Protein 7JMA (pdb70)

Solvent-accessible surface area: 9820 Å² total; per-residue (Å²): 66,63,12,97,3,49,2,0,71,157,66,13,23,66,36,71,61,147,56,92,10,92,47,0,28,62,66,0,49,67,27,50,94,92,95,122,25,63,32,0,0,0,46,14,97,15,6,0,2,8,13,81,34,0,6,37,0,0,116,78,0,45,88,56,22,103,115,20,98,8,24,2,37,6,14,0,0,36,0,32,73,72,0,70,48,0,36,147,17,33,6,64,15,0,23,0,42,0,5,0,36,42,38,105,24,0,61,73,0,4,33,76,0,53,26,152,146,114,69,41,124,29,118,96,0,1,69,22,0,11,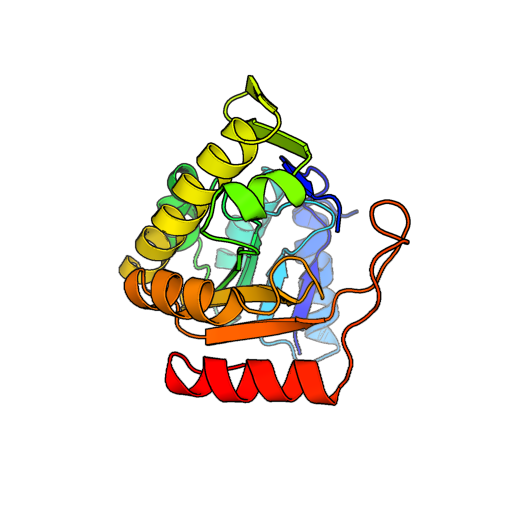155,3,0,10,30,0,0,68,60,0,31,127,82,60,9,83,0,75,0,37,0,29,0,0,16,69,22,0,25,157,10,1,27,65,0,0,145,36,0,104,159,68,33,6,55,33,0,30,1,58,48,6,145,46,73,68,85,22,58,144,68,80,61,13,88,95,82,48,25,68,55,15,37,88,108,0,86,92,33,2,78,14,115,140

InterPro domains:
  IPR006638 Elp3/MiaA/NifB-like, radical SAM core domain [SM00729] (28-249)
  IPR007197 Radical SAM [PF04055] (33-212)
  IPR007197 Radical SAM [PS51918] (24-264)
  IPR007197 Radical SAM [SFLDS00029] (7-279)
  IPR013785 Aldolase-type TIM barrel [G3DSA:3.20.20.70] (19-280)
  IPR058240 Radical SAM superfamily [SSF102114] (24-254)

Sequence (214 aa):
GRVHVPIAPRCNIHCKFLMTADDAIKHVEKVKEEMPISVIGVAGPGDALANEETFEFFKKASKKFPDLLKCMSTNGLLLPDRADELAELGINTVTVTVNAVDPEIGEKIYSFVVYKDKVYHGREAFEVLSRNQLEGIEKLAERGIIVKVNSVLIPGLNDEHIVDIAREVKKRGASLMNIIPLIPMGEMKDYPRPTCEQIERVRNEVEKIIPVFR

Radius of gyration: 17.22 Å; Cα contacts (8 Å, |Δi|>4): 453; chains: 1; bounding box: 34×50×40 Å

B-factor: mean 46.71, std 17.43, range [21.58, 111.57]

Structure (mmCIF, N/CA/C/O backbone):
data_7JMA
#
_entry.id   7JMA
#
_cell.length_a   57.890
_cell.length_b   57.890
_cell.length_c   143.519
_cell.angle_alpha   90.000
_cell.angle_beta   90.000
_cell.angle_gamma   90.000
#
_symmetry.space_group_name_H-M   'P 41 21 2'
#
loop_
_entity.id
_entity.type
_entity.pdbx_description
1 polymer 'Nitrogenase iron-molybdenum cofactor biosynthesis protein NifB'
2 water water
#
loop_
_atom_site.group_PDB
_atom_site.id
_atom_site.type_symbol
_atom_site.label_atom_id
_atom_site.label_alt_id
_atom_site.label_comp_id
_atom_site.label_asym_id
_atom_site.label_entity_id
_atom_site.label_seq_id
_atom_site.pdbx_PDB_ins_code
_atom_site.Cartn_x
_atom_site.Cartn_y
_atom_site.Cartn_z
_atom_site.occupancy
_atom_site.B_iso_or_equiv
_atom_site.auth_seq_id
_atom_site.auth_comp_id
_atom_site.auth_asym_id
_atom_site.auth_atom_id
_atom_site.pdbx_PDB_model_num
ATOM 1 N N . GLY A 1 28 ? 19.51503 27.63542 69.59018 1.000 59.56965 28 GLY A N 1
ATOM 2 C CA . GLY A 1 28 ? 18.98231 26.96964 68.41345 1.000 57.66188 28 GLY A CA 1
ATOM 3 C C . GLY A 1 28 ? 19.27164 27.67198 67.09318 1.000 56.83196 28 GLY A C 1
ATOM 4 O O . GLY A 1 28 ? 18.60061 27.43174 66.08287 1.000 50.77896 28 GLY A O 1
ATOM 5 N N . ARG A 1 29 ? 20.27913 28.54022 67.09707 1.000 54.91125 29 ARG A N 1
ATOM 6 C CA . ARG A 1 29 ? 20.66538 29.31782 65.92628 1.000 51.71378 29 ARG A CA 1
ATOM 7 C C . ARG A 1 29 ? 22.10943 29.00213 65.56494 1.000 53.74895 29 ARG A C 1
ATOM 8 O O . ARG A 1 29 ? 22.99794 29.09687 66.41703 1.000 67.57226 29 ARG A O 1
ATOM 10 N N . VAL A 1 30 ? 22.34164 28.62757 64.30717 1.000 42.32946 30 VAL A N 1
ATOM 11 C CA . VAL A 1 30 ? 23.67872 28.36027 63.78515 1.000 42.27272 30 VAL A CA 1
ATOM 12 C C . VAL A 1 30 ? 24.06497 29.47283 62.82352 1.000 39.23207 30 VAL A C 1
ATOM 13 O O . VAL A 1 30 ? 23.35437 29.72522 61.84315 1.000 38.18902 30 VAL A O 1
ATOM 17 N N . HIS A 1 31 ? 25.20568 30.10785 63.07355 1.000 54.45888 31 HIS A N 1
ATOM 18 C CA . HIS A 1 31 ? 25.78980 31.05470 62.13488 1.000 51.55967 31 HIS A CA 1
ATOM 19 C C . HIS A 1 31 ? 27.05158 30.44231 61.54735 1.000 54.47016 31 HIS A C 1
ATOM 20 O O . HIS A 1 31 ? 27.87957 29.90257 62.28515 1.000 55.30665 31 HIS A O 1
ATOM 27 N N . VAL A 1 32 ? 27.18635 30.49720 60.23157 1.000 38.04843 32 VAL A N 1
ATOM 28 C CA . VAL A 1 32 ? 28.33153 29.91340 59.53238 1.000 39.68938 32 VAL A CA 1
ATOM 29 C C . VAL A 1 32 ? 29.24411 31.03803 59.06152 1.000 41.10825 32 VAL A C 1
ATOM 30 O O . VAL A 1 32 ? 28.75293 32.01589 58.48772 1.000 40.17328 32 VAL A O 1
ATOM 34 N N . PRO A 1 33 ? 30.58746 30.92901 59.27225 1.000 39.55569 33 PRO A N 1
ATOM 35 C CA . PRO A 1 33 ? 31.50980 31.99871 58.85789 1.000 40.77514 33 PRO A CA 1
ATOM 36 C C . PRO A 1 33 ? 32.00138 31.82863 57.42998 1.000 39.92032 33 PRO A C 1
ATOM 37 O O . PRO A 1 33 ? 33.07650 31.26820 57.19459 1.000 43.16338 33 PRO A O 1
ATOM 41 N N . ILE A 1 34 ? 31.23364 32.32105 56.46375 1.000 34.39822 34 ILE A N 1
ATOM 42 C CA . ILE A 1 34 ? 31.52573 32.09742 55.05600 1.000 35.87646 34 ILE A CA 1
ATOM 43 C C . ILE A 1 34 ? 31.68115 33.39993 54.28789 1.000 35.09497 34 ILE A C 1
ATOM 44 O O . ILE A 1 34 ? 31.77769 33.37747 53.05801 1.000 34.80881 34 ILE A O 1
ATOM 49 N N . ALA A 1 35 ? 31.68065 34.54448 54.97611 1.000 27.51068 35 ALA A N 1
ATOM 50 C CA . ALA A 1 35 ? 31.60695 35.84736 54.30498 1.000 27.57326 35 ALA A CA 1
ATOM 51 C C . ALA A 1 35 ? 32.76901 36.71467 54.77436 1.000 26.39464 35 ALA A C 1
ATOM 52 O O . ALA A 1 35 ? 32.59164 37.63595 55.57773 1.000 30.17004 35 ALA A O 1
ATOM 54 N N . PRO A 1 36 ? 33.98484 36.44490 54.28898 1.000 28.32030 36 PRO A N 1
ATOM 55 C CA . PRO A 1 36 ? 35.14891 37.15880 54.84025 1.000 30.50460 36 PRO A CA 1
ATOM 56 C C . PRO A 1 36 ? 35.22276 38.61992 54.44053 1.000 28.50247 36 PRO A C 1
ATOM 57 O O . PRO A 1 36 ? 35.68316 39.45483 55.22991 1.000 32.40564 36 PRO A O 1
ATOM 61 N N . ARG A 1 37 ? 34.83023 38.94252 53.22227 1.000 25.57042 37 ARG A N 1
ATOM 62 C CA . ARG A 1 37 ? 35.05932 40.28008 52.69740 1.000 26.70691 37 ARG A CA 1
ATOM 63 C C . ARG A 1 37 ? 34.06446 41.26318 53.27256 1.000 22.75773 37 ARG A C 1
ATOM 64 O O . ARG A 1 37 ? 32.85347 40.99637 53.29530 1.000 25.02056 37 ARG A O 1
ATOM 72 N N . CYS A 1 38 ? 34.55764 42.42117 53.69200 1.000 24.23348 38 CYS A N 1
ATOM 73 C CA . CYS A 1 38 ? 33.64959 43.50515 54.03039 1.000 22.38651 38 CYS A CA 1
ATOM 74 C C . CYS A 1 38 ? 33.87248 44.61987 53.01318 1.000 28.30392 38 CYS A C 1
ATOM 75 O O . CYS A 1 38 ? 34.95425 44.72790 52.42022 1.000 28.94677 38 CYS A O 1
ATOM 78 N N . ASN A 1 39 ? 32.83246 45.42099 52.77690 1.000 22.83633 39 ASN A N 1
ATOM 79 C CA . ASN A 1 39 ? 32.89050 46.46455 51.75770 1.000 22.96286 39 ASN A CA 1
ATOM 80 C C . ASN A 1 39 ? 32.88686 47.87649 52.33901 1.000 25.27198 39 ASN A C 1
ATOM 81 O O . ASN A 1 39 ? 32.80992 48.85127 51.58336 1.000 28.68457 39 ASN A O 1
ATOM 86 N N . ILE A 1 40 ? 32.95451 48.02102 53.65343 1.000 23.39348 40 ILE A N 1
ATOM 87 C CA . ILE A 1 40 ? 33.03101 49.33885 54.27462 1.000 23.62962 40 ILE A CA 1
ATOM 88 C C . ILE A 1 40 ? 34.06259 49.25012 55.38467 1.000 28.10529 40 ILE A C 1
ATOM 89 O O . ILE A 1 40 ? 34.38878 48.16774 55.87148 1.000 26.51277 40 ILE A O 1
ATOM 94 N N . HIS A 1 41 ? 34.57863 50.40122 55.79350 1.000 24.24238 41 HIS A N 1
ATOM 95 C CA . HIS A 1 41 ? 35.34600 50.44849 57.02666 1.000 26.68232 41 HIS A CA 1
ATOM 96 C C . HIS A 1 41 ? 34.63663 51.36655 58.00365 1.000 28.26638 41 HIS A C 1
ATOM 97 O O . HIS A 1 41 ? 34.62708 52.59326 57.82660 1.000 29.07618 41 HIS A O 1
ATOM 104 N N . CYS A 1 42 ? 34.00460 50.75473 59.00172 1.000 30.09552 42 CYS A N 1
ATOM 105 C CA . CYS A 1 42 ? 33.43697 51.44872 60.14094 1.000 34.08156 42 CYS A CA 1
ATOM 106 C C . CYS A 1 42 ? 34.49226 51.57096 61.23347 1.000 36.32436 42 CYS A C 1
ATOM 107 O O . CYS A 1 42 ? 35.23485 50.62425 61.50770 1.000 40.03360 42 CYS A O 1
ATOM 110 N N . LYS A 1 43 ? 34.57738 52.75756 61.83124 1.000 36.03191 43 LYS A N 1
ATOM 111 C CA . LYS A 1 43 ? 35.55721 52.98594 62.89096 1.000 42.91353 43 LYS A CA 1
ATOM 112 C C . LYS A 1 43 ? 35.19736 52.30048 64.20450 1.000 50.96692 43 LYS A C 1
ATOM 113 O O . LYS A 1 43 ? 36.05571 52.21698 65.08744 1.000 54.06789 43 LYS A O 1
ATOM 119 N N . PHE A 1 44 ? 33.96988 51.80833 64.35271 1.000 56.17244 44 PHE A N 1
ATOM 120 C CA . PHE A 1 44 ? 33.46668 51.33817 65.64475 1.000 58.51854 44 PHE A CA 1
ATOM 121 C C . PHE A 1 44 ? 33.15833 49.84335 65.63901 1.000 65.61335 44 PHE A C 1
ATOM 122 O O . PHE A 1 44 ? 32.96853 49.24340 64.57839 1.000 67.80085 44 PHE A O 1
ATOM 130 N N . LEU A 1 62 ? 37.30804 29.84919 58.67466 1.000 50.91703 62 LEU A N 1
ATOM 131 C CA . LEU A 1 62 ? 36.42079 30.10280 57.54031 1.000 55.51333 62 LEU A CA 1
ATOM 132 C C . LEU A 1 62 ? 35.94681 28.78882 56.93029 1.000 58.49153 62 LEU A C 1
ATOM 133 O O . LEU A 1 62 ? 36.66823 27.79726 56.95074 1.000 56.91649 62 LEU A O 1
ATOM 138 N N . MET A 1 63 ? 34.73821 28.78458 56.37469 1.000 50.37672 63 MET A N 1
ATOM 139 C CA . MET A 1 63 ? 34.19157 27.60943 55.71470 1.000 54.08426 63 MET A CA 1
ATOM 140 C C . MET A 1 63 ? 33.85973 27.92828 54.26551 1.000 55.68364 63 MET A C 1
ATOM 141 O O . MET A 1 63 ? 33.54690 29.07168 53.91524 1.000 55.81371 63 MET A O 1
ATOM 146 N N . THR A 1 64 ? 33.93233 26.90310 53.42656 1.000 53.36830 64 THR A N 1
ATOM 147 C CA . THR A 1 64 ? 33.27068 26.96287 52.13930 1.000 49.44528 64 THR A CA 1
ATOM 148 C C . THR A 1 64 ? 31.76549 26.79021 52.33889 1.000 47.90271 64 THR A C 1
ATOM 149 O O . THR A 1 64 ? 31.30069 26.34619 53.39338 1.000 52.31158 64 THR A O 1
ATOM 153 N N . ALA A 1 65 ? 30.99698 27.15280 51.31180 1.000 43.31651 65 ALA A N 1
ATOM 154 C CA . ALA A 1 65 ? 29.54792 26.98575 51.39975 1.000 48.65854 65 ALA A CA 1
ATOM 155 C C . ALA A 1 65 ? 29.17563 25.52508 51.63295 1.000 55.38408 65 ALA A C 1
ATOM 156 O O . ALA A 1 65 ? 28.26862 25.22234 52.42099 1.000 51.53808 65 ALA A O 1
ATOM 158 N N . ASP A 1 66 ? 29.88139 24.60088 50.97710 1.000 61.01213 66 ASP A N 1
ATOM 159 C CA . ASP A 1 66 ? 29.55622 23.18947 51.14609 1.000 68.69022 66 ASP A CA 1
ATOM 160 C C . ASP A 1 66 ? 29.99811 22.67472 52.51148 1.000 60.99372 66 ASP A C 1
ATOM 161 O O . ASP A 1 66 ? 29.32824 21.82242 53.10381 1.000 64.78218 66 ASP A O 1
ATOM 166 N N . ASP A 1 67 ? 31.12064 23.17522 53.03017 1.000 59.67127 67 ASP A N 1
ATOM 167 C CA . ASP A 1 67 ? 31.51395 22.81635 54.38946 1.000 56.73890 67 ASP A CA 1
ATOM 168 C C . ASP A 1 67 ? 30.52655 23.35928 55.41717 1.000 52.67670 67 ASP A C 1
ATOM 169 O O . ASP A 1 67 ? 30.29067 22.71846 56.45012 1.000 52.53560 67 ASP A O 1
ATOM 171 N N . ALA A 1 68 ? 29.93798 24.52779 55.14841 1.000 44.83019 68 ALA A N 1
ATOM 172 C CA . ALA A 1 68 ? 28.95169 25.09543 56.06202 1.000 39.11775 68 ALA A CA 1
ATOM 173 C C . ALA A 1 68 ? 27.66672 24.27236 56.06554 1.000 42.54090 68 ALA A C 1
ATOM 174 O O . ALA A 1 68 ? 27.04367 24.09212 57.11662 1.000 44.69591 68 ALA A O 1
ATOM 176 N N . ILE A 1 69 ? 27.25586 23.77473 54.89884 1.000 42.83764 69 ILE A N 1
ATOM 177 C CA . ILE A 1 69 ? 26.10806 22.86478 54.83124 1.000 43.10001 69 ILE A CA 1
ATOM 178 C C . ILE A 1 69 ? 26.35578 21.62660 55.68885 1.000 51.65905 69 ILE A C 1
ATOM 179 O O . ILE A 1 69 ? 25.49871 21.21317 56.48231 1.000 51.95527 69 ILE A O 1
ATOM 184 N N . LYS A 1 70 ? 27.52836 21.00492 55.52894 1.000 52.88466 70 LYS A N 1
ATOM 185 C CA . LYS A 1 70 ? 27.83944 19.80499 56.30056 1.000 55.80907 70 LYS A CA 1
ATOM 186 C C . LYS A 1 70 ? 27.87613 20.10960 57.79056 1.000 57.56853 70 LYS A C 1
ATOM 187 O O . LYS A 1 70 ? 27.43774 19.29579 58.61176 1.000 57.75544 70 LYS A O 1
ATOM 189 N N . HIS A 1 71 ? 28.39734 21.28266 58.15448 1.000 55.01188 71 HIS A N 1
ATOM 190 C CA . HIS A 1 71 ? 28.38575 21.71064 59.54851 1.000 55.45907 71 HIS A CA 1
ATOM 191 C C . HIS A 1 71 ? 26.95936 21.79804 60.08823 1.000 48.03664 71 HIS A C 1
ATOM 192 O O . HIS A 1 71 ? 26.66704 21.28816 61.17613 1.000 56.08632 71 HIS A O 1
ATOM 199 N N . VAL A 1 72 ? 26.05305 22.44124 59.33986 1.000 48.83945 72 VAL A N 1
ATOM 200 C CA . VAL A 1 72 ? 24.67683 22.57626 59.81583 1.000 50.19608 72 VAL A CA 1
ATOM 201 C C . VAL A 1 72 ? 24.03476 21.20417 60.00144 1.000 51.63126 72 VAL A C 1
ATOM 202 O O . VAL A 1 72 ? 23.35543 20.95019 61.00378 1.000 56.09215 72 VAL A O 1
ATOM 206 N N . GLU A 1 73 ? 24.23983 20.29670 59.04276 1.000 54.65888 73 GLU A N 1
ATOM 207 C CA . GLU A 1 73 ? 23.62543 18.97345 59.13367 1.000 58.52703 73 GLU A CA 1
ATOM 208 C C . GLU A 1 73 ? 24.18578 18.18236 60.30742 1.000 60.10683 73 GLU A C 1
ATOM 209 O O . GLU A 1 73 ? 23.45506 17.43029 60.96160 1.000 65.63870 73 GLU A O 1
ATOM 211 N N . LYS A 1 74 ? 25.48149 18.32785 60.58920 1.000 62.99649 74 LYS A N 1
ATOM 212 C CA . LYS A 1 74 ? 26.03233 17.65250 61.75763 1.000 65.05864 74 LYS A CA 1
ATOM 213 C C . LYS A 1 74 ? 25.49288 18.27204 63.04142 1.000 62.76321 74 LYS A C 1
ATOM 214 O O . LYS A 1 74 ? 25.13489 17.54971 63.98007 1.000 64.37990 74 LYS A O 1
ATOM 216 N N . VAL A 1 75 ? 25.38789 19.60597 63.08519 1.000 60.26803 75 VAL A N 1
ATOM 217 C CA . VAL A 1 75 ? 24.85068 20.26753 64.27151 1.000 55.54585 75 VAL A CA 1
ATOM 218 C C . VAL A 1 75 ? 23.38232 19.90610 64.46846 1.000 59.89474 75 VAL A C 1
ATOM 219 O O . VAL A 1 75 ? 22.93208 19.67777 65.59852 1.000 63.00228 75 VAL A O 1
ATOM 223 N N . LYS A 1 76 ? 22.61556 19.83768 63.37441 1.000 58.18308 76 LYS A N 1
ATOM 224 C CA . LYS A 1 76 ? 21.20497 19.47021 63.47227 1.000 64.09569 76 LYS A CA 1
ATOM 225 C C . LYS A 1 76 ? 21.02275 18.06899 64.04056 1.000 71.65175 76 LYS A C 1
ATOM 226 O O . LYS A 1 76 ? 20.01137 17.79333 64.69540 1.000 77.71283 76 LYS A O 1
ATOM 228 N N . GLU A 1 77 ? 21.98305 17.17352 63.80612 1.000 69.72094 77 GLU A N 1
ATOM 229 C CA . GLU 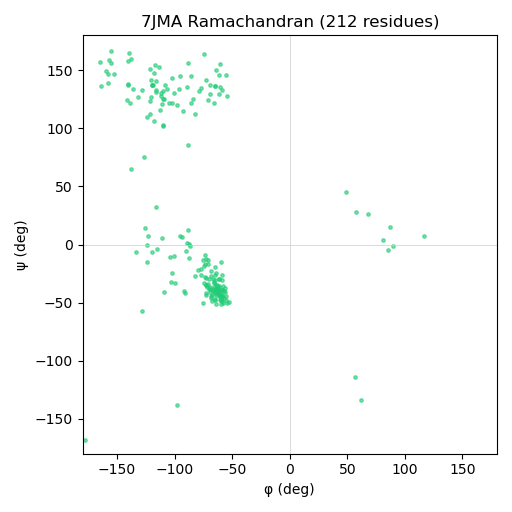A 1 77 ? 21.87915 15.80089 64.29243 1.000 65.79828 77 GLU A CA 1
ATOM 230 C C . GLU A 1 77 ? 22.14429 15.67915 65.78724 1.000 71.90925 77 GLU A C 1
ATOM 231 O O . GLU A 1 77 ? 21.85034 14.62972 66.37057 1.000 74.18999 77 GLU A O 1
ATOM 233 N N . GLU A 1 78 ? 22.69545 16.71438 66.41776 1.000 75.00243 78 GLU A N 1
ATOM 234 C CA . GLU A 1 78 ? 23.03447 16.67204 67.82970 1.000 81.27989 78 GLU A CA 1
ATOM 235 C C . GLU A 1 78 ? 22.31820 17.72227 68.66395 1.000 81.27449 78 GLU A C 1
ATOM 236 O O . GLU A 1 78 ? 22.43214 17.68903 69.89429 1.000 85.70242 78 GLU A O 1
ATOM 238 N N . MET A 1 79 ? 21.57607 18.64067 68.04191 1.000 72.42411 79 MET A N 1
ATOM 239 C CA . MET A 1 79 ? 21.00634 19.76627 68.76314 1.000 72.94808 79 MET A CA 1
ATOM 240 C C . MET A 1 79 ? 19.82165 20.29905 67.97666 1.000 74.71610 79 MET A C 1
ATOM 241 O O . MET A 1 79 ? 19.90358 20.36752 66.74345 1.000 71.32370 79 MET A O 1
ATOM 246 N N . PRO A 1 80 ? 18.71976 20.66740 68.63171 1.000 76.29498 80 PRO A N 1
ATOM 247 C CA . PRO A 1 80 ? 17.59259 21.27741 67.90626 1.000 74.08230 80 PRO A CA 1
ATOM 248 C C . PRO A 1 80 ? 17.98591 22.63433 67.34149 1.000 74.36006 80 PRO A C 1
ATOM 249 O O . PRO A 1 80 ? 18.39270 23.53581 68.07841 1.000 83.53756 80 PRO A O 1
ATOM 253 N N . ILE A 1 81 ? 17.87521 22.76786 66.02237 1.000 59.46834 81 ILE A N 1
ATOM 254 C CA . ILE A 1 81 ? 18.18304 24.00256 65.31139 1.000 51.89478 81 ILE A CA 1
ATOM 255 C C . ILE A 1 81 ? 16.91422 24.46442 64.60944 1.000 49.41148 81 ILE A C 1
ATOM 256 O O . ILE A 1 81 ? 16.16977 23.65123 64.04972 1.000 56.94429 81 ILE A O 1
ATOM 261 N N . SER A 1 82 ? 16.64548 25.76387 64.67288 1.000 51.99874 82 SER A N 1
ATOM 262 C CA . SER A 1 82 ? 15.53086 26.33228 63.93514 1.000 56.03359 82 SER A CA 1
ATOM 263 C C . SER A 1 82 ? 15.93334 27.45618 62.99751 1.000 51.91299 82 SER A C 1
ATOM 264 O O . SER A 1 82 ? 15.14606 27.79466 62.11032 1.000 54.65793 82 SER A O 1
ATOM 267 N N . VAL A 1 83 ? 17.13520 28.02016 63.14430 1.000 45.70442 83 VAL A N 1
ATOM 268 C CA . VAL A 1 83 ? 17.56331 29.18710 62.38066 1.000 43.92371 83 VAL A CA 1
ATOM 269 C C . VAL A 1 83 ? 18.99624 28.96195 61.91333 1.000 44.17508 83 VAL A C 1
ATOM 270 O O . VAL A 1 83 ? 19.83911 28.50148 62.69225 1.000 43.71579 83 VAL A O 1
ATOM 274 N N . ILE A 1 84 ? 19.26244 29.25402 60.64101 1.000 36.71072 84 ILE A N 1
ATOM 275 C CA . ILE A 1 84 ? 20.62557 29.32613 60.11229 1.000 37.23618 84 ILE A CA 1
ATOM 276 C C . ILE A 1 84 ? 20.87726 30.73153 59.59037 1.000 38.52333 84 ILE A C 1
ATOM 277 O O . ILE A 1 84 ? 20.02228 31.32793 58.92748 1.000 37.84972 84 ILE A O 1
ATOM 282 N N . GLY A 1 85 ? 22.05772 31.26631 59.88272 1.000 36.66130 85 GLY A N 1
ATOM 283 C CA . GLY A 1 85 ? 22.34659 32.63445 59.51958 1.000 33.57836 85 GLY A CA 1
ATOM 284 C C . GLY A 1 85 ? 23.76900 32.79012 59.02789 1.000 29.20009 85 GLY A C 1
ATOM 285 O O . GLY A 1 85 ? 24.64899 31.97623 59.31577 1.000 33.44026 85 GLY A O 1
ATOM 286 N N . VAL A 1 86 ? 23.97083 33.85337 58.26552 1.000 27.91068 86 VAL A N 1
ATOM 287 C CA . VAL A 1 86 ? 25.30039 34.29442 57.84944 1.000 29.00534 86 VAL A CA 1
ATOM 288 C C . VAL A 1 86 ? 25.45794 35.71327 58.35531 1.000 32.38837 86 VAL A C 1
ATOM 289 O O . VAL A 1 86 ? 24.64499 36.58278 58.02303 1.000 29.06767 86 VAL A O 1
ATOM 293 N N . ALA A 1 87 ? 26.50510 35.96185 59.14121 1.000 32.60070 87 ALA A N 1
ATOM 294 C CA . ALA A 1 87 ? 26.68586 37.28950 59.70261 1.000 26.88074 87 ALA A CA 1
ATOM 295 C C . ALA A 1 87 ? 28.09667 37.82244 59.56896 1.000 35.56241 87 ALA A C 1
ATOM 296 O O . ALA A 1 87 ? 28.32727 38.99565 59.87977 1.000 37.76357 87 ALA A O 1
ATOM 298 N N . GLY A 1 88 ? 29.03454 37.03023 59.10760 1.000 32.88932 88 GLY A N 1
ATOM 299 C CA . GLY A 1 88 ? 30.40212 37.48184 59.14265 1.000 28.84512 88 GLY A CA 1
ATOM 300 C C . GLY A 1 88 ? 31.32852 36.47605 58.52512 1.000 30.55957 88 GLY A C 1
ATOM 301 O O . GLY A 1 88 ? 30.90813 35.50435 57.89455 1.000 28.47808 88 GLY A O 1
ATOM 302 N N . PRO A 1 89 ? 32.62726 36.68077 58.71812 1.000 29.96946 89 PRO A N 1
ATOM 303 C CA . PRO A 1 89 ? 33.24991 37.73207 59.52997 1.000 28.25328 89 PRO A CA 1
ATOM 304 C C . PRO A 1 89 ? 33.22085 39.13646 58.92887 1.000 27.59465 89 PRO A C 1
ATOM 305 O O . PRO A 1 89 ? 33.40675 40.11126 59.66356 1.000 31.57440 89 PRO A O 1
ATOM 309 N N . GLY A 1 90 ? 33.00077 39.22415 57.62456 1.000 27.56574 90 GLY A N 1
ATOM 310 C CA . GLY A 1 90 ? 32.85761 40.48220 56.90958 1.000 25.29200 90 GLY A CA 1
ATOM 311 C C . GLY A 1 90 ? 31.38953 40.81257 56.72656 1.000 28.48859 90 GLY A C 1
ATOM 312 O O . GLY A 1 90 ? 30.58340 40.65043 57.64631 1.000 34.72185 90 GLY A O 1
ATOM 313 N N . ASP A 1 91 ? 31.03511 41.28717 55.53713 1.000 24.49188 91 ASP A N 1
ATOM 314 C CA . ASP A 1 91 ? 29.62797 41.53703 55.22536 1.000 23.13421 91 ASP A CA 1
ATOM 315 C C . ASP A 1 91 ? 29.06681 40.40082 54.38976 1.000 21.71529 91 ASP A C 1
ATOM 316 O O . ASP A 1 91 ? 29.58489 40.10533 53.31640 1.000 23.25292 91 ASP A O 1
ATOM 321 N N . ALA A 1 92 ? 27.91768 39.87366 54.81097 1.000 24.90453 92 ALA A N 1
ATOM 322 C CA . ALA A 1 92 ? 27.34606 38.73275 54.10296 1.000 25.11628 92 ALA A CA 1
ATOM 323 C C . ALA A 1 92 ? 27.13197 39.02136 52.61769 1.000 25.56542 92 ALA A C 1
ATOM 324 O O . ALA A 1 92 ? 27.36726 38.14704 51.77620 1.000 27.93697 92 ALA A O 1
ATOM 326 N N . LEU A 1 93 ? 26.66541 40.23432 52.26790 1.000 23.74455 93 LEU A N 1
ATOM 327 C CA . LEU A 1 93 ? 26.31130 40.49669 50.86883 1.000 26.00005 93 LEU A CA 1
ATOM 328 C C . LEU A 1 93 ? 27.51633 40.64903 49.95209 1.000 28.01115 93 LEU A C 1
ATOM 329 O O . LEU A 1 93 ? 27.36875 40.57849 48.72353 1.000 29.29925 93 LEU A O 1
ATOM 334 N N . ALA A 1 94 ? 28.69577 40.86454 50.50832 1.000 24.61670 94 ALA A N 1
ATOM 335 C CA . ALA A 1 94 ? 29.89925 41.12909 49.72893 1.000 25.68761 94 ALA A CA 1
ATOM 336 C C . ALA A 1 94 ? 30.63592 39.85897 49.32815 1.000 26.97855 94 ALA A C 1
ATOM 337 O O . ALA A 1 94 ? 31.79274 39.93198 48.87596 1.000 30.33695 94 ALA A O 1
ATOM 339 N N . ASN A 1 95 ? 30.00474 38.69490 49.48085 1.000 27.16175 95 ASN A N 1
ATOM 340 C CA . ASN A 1 95 ? 30.67421 37.41835 49.28312 1.000 29.37974 95 ASN A CA 1
ATOM 341 C C . ASN A 1 95 ? 29.74810 36.47843 48.53565 1.000 29.45385 95 ASN A C 1
ATOM 342 O O . ASN A 1 95 ? 28.63363 36.20956 48.99728 1.000 29.91928 95 ASN A O 1
ATOM 347 N N . GLU A 1 96 ? 30.20518 35.99063 47.38149 1.000 32.18783 96 GLU A N 1
ATOM 348 C CA . GLU A 1 96 ? 29.40987 35.04134 46.61036 1.000 36.73387 96 GLU A CA 1
ATOM 349 C C . GLU A 1 96 ? 29.09407 33.77545 47.40254 1.000 34.15633 96 GLU A C 1
ATOM 350 O O . GLU A 1 96 ? 28.04850 33.15612 47.17262 1.000 39.24688 96 GLU A O 1
ATOM 352 N N . GLU A 1 97 ? 29.97603 33.36849 48.32982 1.000 37.17132 97 GLU A N 1
ATOM 353 C CA . GLU A 1 97 ? 29.72174 32.14470 49.09729 1.000 35.37216 97 GLU A CA 1
ATOM 354 C C . GLU A 1 97 ? 28.39659 32.21652 49.84887 1.000 33.08689 97 GLU A C 1
ATOM 355 O O . GLU A 1 97 ? 27.69772 31.20483 49.98912 1.000 38.31121 97 GLU A O 1
ATOM 357 N N . THR A 1 98 ? 28.03544 33.40552 50.34511 1.000 31.12788 98 THR A N 1
ATOM 358 C CA . THR A 1 98 ? 26.76095 33.57894 51.03954 1.000 29.18808 98 THR A CA 1
ATOM 359 C C . THR A 1 98 ? 25.59259 33.08167 50.20415 1.000 34.67159 98 THR A C 1
ATOM 360 O O . THR A 1 98 ? 24.72903 32.35091 50.69601 1.000 34.33045 98 THR A O 1
ATOM 364 N N . PHE A 1 99 ? 25.53532 33.49999 48.94023 1.000 32.35647 99 PHE A N 1
ATOM 365 C CA . PHE A 1 99 ? 24.41333 33.13304 48.09285 1.000 30.07490 99 PHE A CA 1
ATOM 366 C C . PHE A 1 99 ? 24.49723 31.67365 47.66296 1.000 36.29709 99 PHE A C 1
ATOM 367 O O . PHE A 1 99 ? 23.46034 31.01800 47.51941 1.000 44.95937 99 PHE A O 1
ATOM 375 N N . GLU A 1 100 ? 25.71090 31.14060 47.47129 1.000 37.21521 100 GLU A N 1
ATOM 376 C CA . GLU A 1 100 ? 25.83540 29.71156 47.18712 1.000 38.22176 100 GLU A CA 1
ATOM 377 C C . GLU A 1 100 ? 25.32225 28.88455 48.35879 1.000 47.41626 100 GLU A C 1
ATOM 378 O O . GLU A 1 100 ? 24.63061 27.87484 48.16590 1.000 50.23766 100 GLU A O 1
ATOM 380 N N . PHE A 1 101 ? 25.63244 29.31691 49.58377 1.000 39.79697 101 PHE A N 1
ATOM 381 C CA . PHE A 1 101 ? 25.18499 28.59879 50.77295 1.000 42.13235 101 PHE A CA 1
ATOM 382 C C . PHE A 1 101 ? 23.66805 28.62756 50.90025 1.000 38.68146 101 PHE A C 1
ATOM 383 O O . PHE A 1 101 ? 23.03794 27.59793 51.15788 1.000 37.71220 101 PHE A O 1
ATOM 391 N N . PHE A 1 102 ? 23.05401 29.80850 50.75533 1.000 34.10752 102 PHE A N 1
ATOM 392 C CA . PHE A 1 102 ? 21.60024 29.83809 50.90578 1.000 34.29612 102 PHE A CA 1
ATOM 393 C C . PHE A 1 102 ? 20.89546 29.11568 49.76288 1.000 42.66790 102 PHE A C 1
ATOM 394 O O . PHE A 1 102 ? 19.79067 28.59801 49.95527 1.000 45.45750 102 PHE A O 1
ATOM 402 N N . LYS A 1 103 ? 21.51343 29.05083 48.58090 1.000 44.33235 103 LYS A N 1
ATOM 403 C CA . LYS A 1 103 ? 20.94129 28.24024 47.50703 1.000 50.42032 103 LYS A CA 1
ATOM 404 C C . LYS A 1 103 ? 20.85089 26.77953 47.93171 1.000 49.65696 103 LYS A C 1
ATOM 405 O O . LYS A 1 103 ? 19.80556 26.13822 47.78208 1.000 50.41765 103 LYS A O 1
ATOM 411 N N . LYS A 1 104 ? 21.93869 26.24517 48.49338 1.000 44.75382 104 LYS A N 1
ATOM 412 C CA . LYS A 1 104 ? 21.95515 24.84620 48.91163 1.000 52.49266 104 LYS A CA 1
ATOM 413 C C . LYS A 1 104 ? 21.06371 24.61718 50.12650 1.000 53.17188 104 LYS A C 1
ATOM 414 O O . LYS A 1 104 ? 20.40778 23.57218 50.23586 1.000 54.84505 104 LYS A O 1
ATOM 420 N N . ALA A 1 105 ? 21.04710 25.57245 51.06275 1.000 48.21046 105 ALA A N 1
ATOM 421 C CA . ALA A 1 105 ? 20.22696 25.42278 52.26018 1.000 48.31611 105 ALA A CA 1
ATOM 422 C C . ALA A 1 105 ? 18.74662 25.40461 51.91564 1.000 51.92384 105 ALA A C 1
ATOM 423 O O . ALA A 1 105 ? 17.95148 24.76719 52.61813 1.000 56.62174 105 ALA A O 1
ATOM 425 N N . SER A 1 106 ? 18.36786 26.10099 50.84259 1.000 49.96569 106 SER A N 1
ATOM 426 C CA . SER A 1 106 ? 16.99391 26.07319 50.35049 1.000 50.15394 106 SER A CA 1
ATOM 427 C C . SER A 1 106 ? 16.53634 24.64924 50.07866 1.000 63.89949 106 SER A C 1
ATOM 428 O O . SER A 1 106 ? 15.41197 24.26229 50.42231 1.000 68.57564 106 SER A O 1
ATOM 431 N N . LYS A 1 107 ? 17.39681 23.85816 49.43955 1.000 65.80529 107 LYS A N 1
ATOM 432 C CA . LYS A 1 107 ? 17.04687 22.47677 49.14083 1.000 72.63346 107 LYS A CA 1
ATOM 433 C C . LYS A 1 107 ? 17.13028 21.61024 50.39152 1.000 72.03000 107 LYS A C 1
ATOM 434 O O . LYS A 1 107 ? 16.18610 20.88237 50.72066 1.000 74.67839 107 LYS A O 1
ATOM 436 N N . LYS A 1 108 ? 18.24804 21.69066 51.11584 1.000 61.53555 108 LYS A N 1
ATOM 437 C CA . LYS A 1 108 ? 18.48253 20.75729 52.21156 1.000 66.80611 108 LYS A CA 1
ATOM 438 C C . LYS A 1 108 ? 17.67709 21.10029 53.45923 1.000 65.26444 108 LYS A C 1
ATOM 439 O O . LYS A 1 108 ? 17.37673 20.20454 54.25553 1.000 71.44393 108 LYS A O 1
ATOM 441 N N . PHE A 1 109 ? 17.30993 22.36663 53.64961 1.000 62.43415 109 PHE A N 1
ATOM 442 C CA . PHE A 1 109 ? 16.71889 22.83262 54.90684 1.000 59.18143 109 PHE A CA 1
ATOM 443 C C . PHE A 1 109 ? 15.55274 23.77208 54.63494 1.000 63.28199 109 PHE A C 1
ATOM 444 O O . PHE A 1 109 ? 15.58900 24.95451 54.99023 1.000 63.53575 109 PHE A O 1
ATOM 452 N N . PRO A 1 110 ? 14.47256 23.26354 54.03244 1.000 69.35207 110 PRO A N 1
ATOM 453 C CA . PRO A 1 110 ? 13.31892 24.13767 53.76461 1.000 69.02118 110 PRO A CA 1
ATOM 454 C C . PRO A 1 110 ? 12.62707 24.62169 55.02511 1.000 73.95943 110 PRO A C 1
ATOM 455 O O . PRO A 1 110 ? 12.06450 25.72312 55.02894 1.000 77.48026 110 PRO A O 1
ATOM 459 N N . ASP A 1 111 ? 12.66844 23.83563 56.09951 1.000 75.23035 111 ASP A N 1
ATOM 460 C CA . ASP A 1 111 ? 11.92166 24.13670 57.31217 1.000 85.74389 111 ASP A CA 1
ATOM 461 C C . ASP A 1 111 ? 12.56146 25.22662 58.16573 1.000 80.52404 111 ASP A C 1
ATOM 462 O O . ASP A 1 111 ? 11.86436 25.83919 58.98194 1.000 81.67877 111 ASP A O 1
ATOM 467 N N . LEU A 1 112 ? 13.85643 25.49031 58.00099 1.000 70.69663 112 LEU A N 1
ATOM 468 C CA . LEU A 1 112 ? 14.57989 26.35534 58.92237 1.000 61.17281 112 LEU A CA 1
ATOM 469 C C . LEU A 1 112 ? 14.43607 27.82650 58.54666 1.000 55.74111 112 LEU A C 1
ATOM 470 O O . LEU A 1 112 ? 14.36992 28.18192 57.36552 1.000 55.03397 112 LEU A O 1
ATOM 475 N N . LEU A 1 113 ? 14.38168 28.67867 59.57019 1.000 49.94370 113 LEU A N 1
ATOM 476 C CA . LEU A 1 113 ? 14.42289 30.11324 59.34534 1.000 46.51204 113 LEU A CA 1
ATOM 477 C C . LEU A 1 113 ? 15.81031 30.48827 58.85040 1.000 47.81268 113 LEU A C 1
ATOM 478 O O . LEU A 1 113 ? 16.81472 30.00070 59.36475 1.000 48.52625 113 LEU A O 1
ATOM 483 N N . LYS A 1 114 ? 15.86854 31.36125 57.85803 1.000 39.99851 114 LYS A N 1
ATOM 484 C CA . LYS A 1 114 ? 17.14033 31.79980 57.30012 1.000 36.81104 114 LYS A CA 1
ATOM 485 C C . LYS A 1 114 ? 17.30561 33.29022 57.54796 1.000 36.89661 114 LYS A C 1
ATOM 486 O O . LYS A 1 114 ? 16.37825 34.06613 57.30744 1.000 38.69544 114 LYS A O 1
ATOM 492 N N . CYS A 1 115 ? 18.47377 33.69080 58.05784 1.000 32.89904 115 CYS A N 1
ATOM 493 C CA . CYS A 1 115 ? 18.67418 35.09674 58.36808 1.000 31.33170 115 CYS A CA 1
ATOM 494 C C . CYS A 1 115 ? 20.07768 35.52309 57.97151 1.000 33.69388 115 CYS A C 1
ATOM 495 O O . CYS A 1 115 ? 20.96032 34.70008 57.73156 1.000 29.28691 115 CYS A O 1
ATOM 498 N N . MET A 1 116 ? 20.27240 36.83371 57.90922 1.000 27.91429 116 MET A N 1
ATOM 499 C CA . MET A 1 116 ? 21.60623 37.34394 57.67183 1.000 26.40113 116 MET A CA 1
ATOM 500 C C . MET A 1 116 ? 21.68875 38.76467 58.20492 1.000 26.06747 116 MET A C 1
ATOM 501 O O . MET A 1 116 ? 20.67729 39.44219 58.39670 1.000 27.86113 116 MET A O 1
ATOM 506 N N . SER A 1 117 ? 22.91564 39.19947 58.45308 1.000 26.44840 117 SER A N 1
ATOM 507 C CA . SER A 1 117 ? 23.16829 40.56323 58.87906 1.000 32.89345 117 SER A CA 1
ATOM 508 C C . SER A 1 117 ? 24.02353 41.22708 57.81992 1.000 31.26732 117 SER A C 1
ATOM 509 O O . SER A 1 117 ? 24.83661 40.56657 57.16525 1.000 28.24728 117 SER A O 1
ATOM 512 N N . THR A 1 118 ? 23.81698 42.53290 57.64289 1.000 25.28153 118 THR A N 1
ATOM 513 C CA . THR A 1 118 ? 24.56869 43.26406 56.63110 1.000 27.65608 118 THR A CA 1
ATOM 514 C C . THR A 1 118 ? 24.61929 44.73826 57.02217 1.000 26.68898 118 THR A C 1
ATOM 515 O O . THR A 1 118 ? 23.76397 45.22519 57.76622 1.000 27.45803 118 THR A O 1
ATOM 519 N N . ASN A 1 119 ? 25.63850 45.44793 56.51365 1.000 22.46215 119 ASN A N 1
ATOM 520 C CA . ASN A 1 119 ? 25.57116 46.90004 56.59817 1.000 22.68826 119 ASN A CA 1
ATOM 521 C C . ASN A 1 119 ? 24.55840 47.49713 55.60877 1.000 27.97688 119 ASN A C 1
ATOM 522 O O . ASN A 1 119 ? 24.28036 48.70135 55.67580 1.000 24.77726 119 ASN A O 1
ATOM 527 N N . GLY A 1 120 ? 24.01265 46.69858 54.68991 1.000 25.88829 120 GLY A N 1
ATOM 528 C CA . GLY A 1 120 ? 23.02354 47.19416 53.74614 1.000 26.61250 120 GLY A CA 1
ATOM 529 C C . GLY A 1 120 ? 23.54685 47.85101 52.48181 1.000 25.10903 120 GLY A C 1
ATOM 530 O O . GLY A 1 120 ? 22.74279 48.19880 51.60459 1.000 26.05957 120 GLY A O 1
ATOM 531 N N . LEU A 1 121 ? 24.86807 48.02593 52.33302 1.000 22.64342 121 LEU A N 1
ATOM 532 C CA . LEU A 1 121 ? 25.36471 48.73858 51.16243 1.000 23.59927 121 LEU A CA 1
ATOM 533 C C . LEU A 1 121 ? 24.90457 48.08704 49.86139 1.000 25.05036 121 LEU A C 1
ATOM 534 O O . LEU A 1 121 ? 24.53904 48.78185 48.90652 1.000 27.82951 121 LEU A O 1
ATOM 539 N N . LEU A 1 122 ? 24.90482 46.75566 49.80594 1.000 23.79401 122 LEU A N 1
ATOM 540 C CA . LEU A 1 122 ? 24.55105 46.02746 48.58724 1.000 25.27124 122 LEU A CA 1
ATOM 541 C C . LEU A 1 122 ? 23.09099 45.60904 48.55486 1.000 26.65663 122 LEU A C 1
ATOM 542 O O . LEU A 1 122 ? 22.69896 44.84741 47.65716 1.000 28.54478 122 LEU A O 1
ATOM 547 N N . LEU A 1 123 ? 22.28872 46.05983 49.51570 1.000 26.09469 123 LEU A N 1
ATOM 548 C CA . LEU A 1 123 ? 20.88930 45.62663 49.55819 1.000 31.51147 123 LEU A CA 1
ATOM 549 C C . LEU A 1 123 ? 20.08795 46.01740 48.32978 1.000 36.85603 123 LEU A C 1
ATOM 550 O O . LEU A 1 123 ? 19.31178 45.17511 47.84542 1.000 33.76090 123 LEU A O 1
ATOM 555 N N . PRO A 1 124 ? 20.17893 47.23637 47.79732 1.000 36.84728 124 PRO A N 1
ATOM 556 C CA . PRO A 1 124 ? 19.40377 47.51897 46.58118 1.000 38.38360 124 PRO A CA 1
ATOM 557 C C . PRO A 1 124 ? 19.71756 46.55617 45.45108 1.000 45.93250 124 PRO A C 1
ATOM 558 O O . PRO A 1 124 ? 18.80720 46.12448 44.73318 1.000 46.05281 124 PRO A O 1
ATOM 562 N N . ASP A 1 125 ? 20.98088 46.16335 45.30589 1.000 36.84255 125 ASP A N 1
ATOM 563 C CA . ASP A 1 125 ? 21.35316 45.26286 44.22619 1.000 41.12021 125 ASP A CA 1
ATOM 564 C C . ASP A 1 125 ? 21.03598 43.80121 44.52274 1.000 41.45604 125 ASP A C 1
ATOM 565 O O . ASP A 1 125 ? 20.91771 43.01261 43.58240 1.000 43.34528 125 ASP A O 1
ATOM 570 N N . ARG A 1 126 ? 20.89676 43.41373 45.79276 1.000 29.77661 126 ARG A N 1
ATOM 571 C CA . ARG A 1 126 ? 20.71723 42.00423 46.12909 1.000 33.41898 126 ARG A CA 1
ATOM 572 C C . ARG A 1 126 ? 19.36766 41.67808 46.74602 1.000 33.45023 126 ARG A C 1
ATOM 573 O O . ARG A 1 126 ? 19.08898 40.49423 46.97942 1.000 35.60846 126 ARG A O 1
ATOM 581 N N . ALA A 1 127 ? 18.52138 42.67629 47.00378 1.000 32.33536 127 ALA A N 1
ATOM 582 C CA . ALA A 1 127 ? 17.28351 42.41819 47.73490 1.000 37.48104 127 ALA A CA 1
ATOM 583 C C . ALA A 1 127 ? 16.41239 41.38960 47.02075 1.000 41.98866 127 ALA A C 1
ATOM 584 O O . ALA A 1 127 ? 15.88027 40.47421 47.65781 1.000 39.65527 127 ALA A O 1
ATOM 586 N N . ASP A 1 128 ? 16.28092 41.49984 45.69626 1.000 40.05135 128 ASP A N 1
ATOM 587 C CA . ASP A 1 128 ? 15.48423 40.52817 44.95250 1.000 44.51639 128 ASP A CA 1
ATOM 588 C C . ASP A 1 128 ? 16.01962 39.11570 45.13705 1.000 45.13633 128 ASP A C 1
ATOM 589 O O . ASP A 1 128 ? 15.25208 38.16915 45.34754 1.000 42.52867 128 ASP A O 1
ATOM 594 N N . GLU A 1 129 ? 17.33977 38.95649 45.05526 1.000 37.38548 129 GLU A N 1
ATOM 595 C CA . GLU A 1 129 ? 17.93299 37.63203 45.16678 1.000 36.85973 129 GLU A CA 1
ATOM 596 C C . GLU A 1 129 ? 17.70790 37.04170 46.55344 1.000 35.55163 129 GLU A C 1
ATOM 597 O O . GLU A 1 129 ? 17.42695 35.84332 46.68941 1.000 38.26507 129 GLU A O 1
ATOM 603 N N . LEU A 1 130 ? 17.85637 37.86610 47.59249 1.000 36.44169 130 LEU A N 1
ATOM 604 C CA . LEU A 1 130 ? 17.62766 37.41508 48.96300 1.000 33.20913 130 LEU A CA 1
ATOM 605 C C . LEU A 1 130 ? 16.24349 36.81809 49.11231 1.000 35.95550 130 LEU A C 1
ATOM 606 O O . LEU A 1 130 ? 16.07889 35.73949 49.69313 1.000 35.78174 130 LEU A O 1
ATOM 611 N N . ALA A 1 131 ? 15.23301 37.52249 48.59576 1.000 35.60600 131 ALA A N 1
ATOM 612 C CA . ALA A 1 131 ? 13.86341 37.02926 48.65110 1.000 40.41047 131 ALA A CA 1
ATOM 613 C C . ALA A 1 131 ? 13.72666 35.69403 47.93694 1.000 41.00187 131 ALA A C 1
ATOM 614 O O . ALA A 1 131 ? 13.09324 34.76837 48.45363 1.000 39.40386 131 ALA A O 1
ATOM 616 N N . GLU A 1 132 ? 14.31858 35.57565 46.74699 1.000 39.40076 132 GLU A N 1
ATOM 617 C CA . GLU A 1 132 ? 14.20797 34.33905 45.98059 1.000 43.07552 132 GLU A CA 1
ATOM 618 C C . GLU A 1 132 ? 14.87539 33.16499 46.68691 1.000 45.14377 132 GLU A C 1
ATOM 619 O O . GLU A 1 132 ? 14.49375 32.01229 46.45856 1.000 44.23374 132 GLU A O 1
ATOM 625 N N . LEU A 1 133 ? 15.87838 33.42563 47.52946 1.000 36.93492 133 LEU A N 1
ATOM 626 C CA . LEU A 1 133 ? 16.59585 32.36215 48.21903 1.000 38.54680 133 LEU A CA 1
ATOM 627 C C . LEU A 1 133 ? 15.98316 31.98579 49.56208 1.000 44.12871 133 LEU A C 1
ATOM 628 O O . LEU A 1 133 ? 16.53486 31.12164 50.25468 1.000 52.61671 133 LEU A O 1
ATOM 633 N N . GLY A 1 134 ? 14.88339 32.61451 49.95640 1.000 41.59614 134 GLY A N 1
ATOM 634 C CA . GLY A 1 134 ? 14.19645 32.19514 51.16003 1.000 46.41425 134 GLY A CA 1
ATOM 635 C C . GLY A 1 134 ? 14.68866 32.82701 52.43778 1.000 40.86985 134 GLY A C 1
ATOM 636 O O . GLY A 1 134 ? 14.38062 32.32002 53.52445 1.000 39.46294 134 GLY A O 1
ATOM 637 N N . ILE A 1 135 ? 15.46666 33.90894 52.34589 1.000 32.01395 135 ILE A N 1
ATOM 638 C CA . ILE A 1 135 ? 15.83613 34.65203 53.53863 1.000 28.87036 135 ILE A CA 1
ATOM 639 C C . ILE A 1 135 ? 14.57833 35.20121 54.19066 1.000 34.03041 135 ILE A C 1
ATOM 640 O O . ILE A 1 135 ? 13.72835 35.80867 53.52490 1.000 34.79058 135 ILE A O 1
ATOM 645 N N . ASN A 1 136 ? 14.44048 34.96695 55.49446 1.000 29.32321 136 ASN A N 1
ATOM 646 C CA . ASN A 1 136 ? 13.24984 35.40275 56.22025 1.000 29.30987 136 ASN A CA 1
ATOM 647 C C . ASN A 1 136 ? 13.46357 36.68707 57.00062 1.000 30.62038 136 ASN A C 1
ATOM 648 O O . ASN A 1 136 ? 12.52201 37.46616 57.16154 1.000 29.04177 136 ASN A O 1
ATOM 653 N N . THR A 1 137 ? 14.67137 36.90485 57.50920 1.000 28.31214 137 THR A N 1
ATOM 654 C CA . THR A 1 137 ? 14.97719 38.04661 58.35586 1.000 26.45259 137 THR A CA 1
ATOM 655 C C . THR A 1 137 ? 16.35130 38.58027 57.99219 1.000 25.99492 137 THR A C 1
ATOM 656 O O . THR A 1 137 ? 17.27512 37.80330 57.76246 1.000 29.51041 137 THR A O 1
ATOM 660 N N . VAL A 1 138 ? 16.47635 39.90380 57.92096 1.000 25.44762 138 VAL A N 1
ATOM 661 C CA . VAL A 1 138 ? 17.76008 40.54856 57.69727 1.000 25.55156 138 VAL A CA 1
ATOM 662 C C . VAL A 1 138 ? 17.94140 41.60596 58.77182 1.000 27.97060 138 VAL A C 1
ATOM 663 O O . VAL A 1 138 ? 17.01101 42.37808 59.04998 1.000 26.85899 138 VAL A O 1
ATOM 667 N N . THR A 1 139 ? 19.12166 41.62115 59.37587 1.000 27.76885 139 THR A N 1
ATOM 668 C CA . THR A 1 139 ? 19.50855 42.63668 60.33998 1.000 26.38796 139 THR A CA 1
ATOM 669 C C . THR A 1 139 ? 20.43051 43.61980 59.62871 1.000 27.39916 139 THR A C 1
ATOM 670 O O . THR A 1 139 ? 21.45636 43.21575 59.07280 1.000 28.46962 139 THR A O 1
ATOM 674 N N . VAL A 1 140 ? 20.04784 44.89539 59.62041 1.000 24.14552 140 VAL A N 1
ATOM 675 C CA . VAL A 1 140 ? 20.79470 45.95714 58.94229 1.000 26.22024 140 VAL A CA 1
ATOM 676 C C . VAL A 1 140 ? 21.36754 46.87614 60.01164 1.000 24.18549 140 VAL A C 1
ATOM 677 O O . VAL A 1 140 ? 20.64583 47.29577 60.91935 1.000 27.59004 140 VAL A O 1
ATOM 681 N N . THR A 1 141 ? 22.66872 47.17481 59.93547 1.000 25.04847 141 THR A N 1
ATOM 682 C CA . THR A 1 141 ? 23.28548 48.02592 60.93801 1.000 24.93859 141 THR A CA 1
ATOM 683 C C . THR A 1 141 ? 23.22521 49.46330 60.44002 1.000 29.85408 141 THR A C 1
ATOM 684 O O . THR A 1 141 ? 23.84278 49.80311 59.42284 1.000 29.53970 141 THR A O 1
ATOM 688 N N . VAL A 1 142 ? 22.46868 50.29534 61.14872 1.000 29.02901 142 VAL A N 1
ATOM 689 C CA . VAL A 1 142 ? 22.25004 51.68765 60.78303 1.000 27.79975 142 VAL A CA 1
ATOM 690 C C . VAL A 1 142 ? 22.67655 52.52226 61.97552 1.000 27.02327 142 VAL A C 1
ATOM 691 O O . VAL A 1 142 ? 22.00727 52.51588 63.01641 1.000 31.19516 142 VAL A O 1
ATOM 695 N N . ASN A 1 143 ? 23.78785 53.24785 61.83145 1.000 29.00981 143 ASN A N 1
ATOM 696 C CA . ASN A 1 143 ? 24.34600 53.99319 62.95001 1.000 31.43903 143 ASN A CA 1
ATOM 697 C C . ASN A 1 143 ? 24.09424 55.48773 62.87263 1.000 30.50546 143 ASN A C 1
ATOM 698 O O . ASN A 1 143 ? 24.33507 56.18531 63.85983 1.000 33.87360 143 ASN A O 1
ATOM 703 N N . ALA A 1 144 ? 23.61218 55.98879 61.73660 1.000 31.88785 144 ALA A N 1
ATOM 704 C CA . ALA A 1 144 ? 23.23423 57.38991 61.61459 1.000 34.52891 144 ALA A CA 1
ATOM 705 C C . ALA A 1 144 ? 22.38261 57.55111 60.36512 1.000 33.91468 144 ALA A C 1
ATOM 706 O O . ALA A 1 144 ? 22.45997 56.75222 59.42914 1.000 33.40808 144 ALA A O 1
ATOM 708 N N . VAL A 1 145 ? 21.58198 58.61195 60.35729 1.000 36.77967 145 VAL A N 1
ATOM 709 C CA . VAL A 1 145 ? 20.88337 59.05048 59.15874 1.000 41.72636 145 VAL A CA 1
ATOM 710 C C . VAL A 1 145 ? 21.18829 60.49832 58.80915 1.000 44.69255 145 VAL A C 1
ATOM 711 O O . VAL A 1 145 ? 20.68492 61.00198 57.80117 1.000 56.91820 145 VAL A O 1
ATOM 715 N N . ASP A 1 146 ? 22.01160 61.17160 59.60171 1.000 44.54580 146 ASP A N 1
ATOM 716 C CA . ASP A 1 146 ? 22.39454 62.55476 59.36899 1.000 45.73467 146 ASP A CA 1
ATOM 717 C C . ASP A 1 146 ? 23.86615 62.57534 58.98668 1.000 42.20577 146 ASP A C 1
ATOM 718 O O . ASP A 1 146 ? 24.70163 62.09152 59.76534 1.000 43.55036 146 ASP A O 1
ATOM 723 N N . PRO A 1 147 ? 24.22660 63.09404 57.80867 1.000 45.83796 147 PRO A N 1
ATOM 724 C CA . PRO A 1 147 ? 25.61411 62.93746 57.33214 1.000 47.43817 147 PRO A CA 1
ATOM 725 C C . PRO A 1 147 ? 26.65109 63.63142 58.19476 1.000 46.45720 147 PRO A C 1
ATOM 726 O O . PRO A 1 147 ? 27.82118 63.22900 58.17320 1.000 46.61929 147 PRO A O 1
ATOM 730 N N . GLU A 1 148 ? 26.28092 64.67021 58.94106 1.000 49.79554 148 GLU A N 1
ATOM 731 C CA . GLU A 1 148 ? 27.26847 65.28297 59.82415 1.000 54.70809 148 GLU A CA 1
ATOM 732 C C . GLU A 1 148 ? 27.65455 64.34778 60.96111 1.000 54.60013 148 GLU A C 1
ATOM 733 O O . GLU A 1 148 ? 28.74495 64.48756 61.52289 1.000 56.49313 148 GLU A O 1
ATOM 739 N N . ILE A 1 149 ? 26.79269 63.39242 61.29931 1.000 47.90860 149 ILE A N 1
ATOM 740 C CA . ILE A 1 149 ? 27.13157 62.36467 62.27467 1.000 46.52956 149 ILE A CA 1
ATOM 741 C C . ILE A 1 149 ? 27.73140 61.14232 61.59538 1.000 48.29560 149 ILE A C 1
ATOM 742 O O . ILE A 1 149 ? 28.71091 60.57342 62.08530 1.000 42.79075 149 ILE A O 1
ATOM 747 N N . GLY A 1 150 ? 27.15671 60.73122 60.45773 1.000 39.50151 150 GLY A N 1
ATOM 748 C CA . GLY A 1 150 ? 27.62728 59.53210 59.78439 1.000 35.42320 150 GLY A CA 1
ATOM 749 C C . GLY A 1 150 ? 29.03982 59.65053 59.24818 1.000 36.36725 150 GLY A C 1
ATOM 750 O O . GLY A 1 150 ? 29.78088 58.66301 59.21821 1.000 36.79352 150 GLY A O 1
ATOM 751 N N . GLU A 1 151 ? 29.44117 60.85564 58.83832 1.000 39.46999 151 GLU A N 1
ATOM 752 C CA . GLU A 1 151 ? 30.78677 61.04664 58.31721 1.000 41.15380 151 GLU A CA 1
ATOM 753 C C . GLU A 1 151 ? 31.84831 60.80003 59.37600 1.000 43.30629 151 GLU A C 1
ATOM 754 O O . GLU A 1 151 ? 33.01377 60.57095 59.03185 1.000 47.94151 151 GLU A O 1
ATOM 760 N N . LYS A 1 152 ? 31.47975 60.84365 60.65088 1.000 40.15735 152 LYS A N 1
ATOM 761 C CA . LYS A 1 152 ? 32.41428 60.58715 61.73839 1.000 43.75273 152 LYS A CA 1
ATOM 762 C C . LYS A 1 152 ? 32.46104 59.11718 62.13718 1.000 46.08796 152 LYS A C 1
ATOM 763 O O . LYS A 1 152 ? 33.29734 58.73409 62.96283 1.000 45.29611 152 LYS A O 1
ATOM 767 N N . ILE A 1 153 ? 31.59279 58.29214 61.55922 1.000 38.98621 153 ILE A N 1
ATOM 768 C CA . ILE A 1 153 ? 31.51254 56.88135 61.88883 1.000 34.96200 153 ILE A CA 1
ATOM 769 C C . ILE A 1 153 ? 32.16790 55.99407 60.83123 1.000 34.87818 153 ILE A C 1
ATOM 770 O O . ILE A 1 153 ? 32.71006 54.93692 61.17402 1.000 37.57573 153 ILE A O 1
ATOM 775 N N . TYR A 1 154 ? 32.14299 56.38540 59.55904 1.000 34.13086 154 TYR A N 1
ATOM 776 C CA . TYR A 1 154 ? 32.66246 55.55842 58.48207 1.000 32.64907 154 TYR A CA 1
ATOM 777 C C . TYR A 1 154 ? 33.83702 56.26440 57.83017 1.000 37.52550 154 TYR A 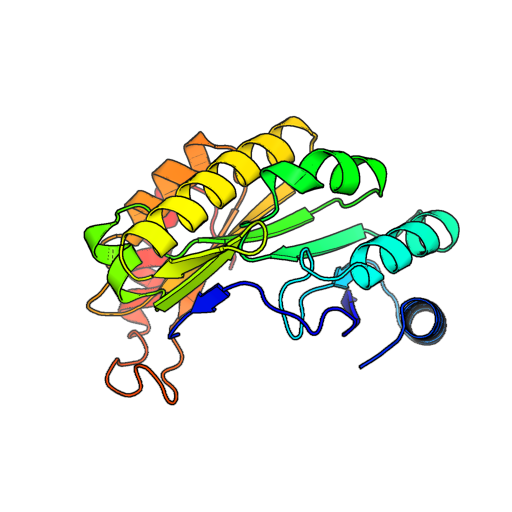C 1
ATOM 778 O O . TYR A 1 154 ? 33.75576 57.45676 57.51774 1.000 47.78461 154 TYR A O 1
ATOM 787 N N . SER A 1 155 ? 34.91868 55.52585 57.61895 1.000 31.38670 155 SER A N 1
ATOM 788 C CA . SER A 1 155 ? 36.06748 56.16314 56.98360 1.000 33.70678 155 SER A CA 1
ATOM 789 C C . SER A 1 155 ? 36.03894 56.00293 55.46776 1.000 37.03093 155 SER A C 1
ATOM 790 O O . SER A 1 155 ? 36.34909 56.95562 54.74505 1.000 39.30377 155 SER A O 1
ATOM 793 N N . PHE A 1 156 ? 35.65327 54.83413 54.95992 1.000 30.57357 156 PHE A N 1
ATOM 794 C CA . PHE A 1 156 ? 35.48449 54.69136 53.52097 1.000 26.89951 156 PHE A CA 1
ATOM 795 C C . PHE A 1 156 ? 34.50383 53.56359 53.22101 1.000 32.85084 156 PHE A C 1
ATOM 796 O O . PHE A 1 156 ? 34.16592 52.73821 54.07692 1.000 27.10005 156 PHE A O 1
ATOM 804 N N . VAL A 1 157 ? 34.06748 53.54122 51.96898 1.000 25.03551 157 VAL A N 1
ATOM 805 C CA . VAL A 1 157 ? 33.09481 52.59005 51.46190 1.000 24.63269 157 VAL A CA 1
ATOM 806 C C . VAL A 1 157 ? 33.53762 52.18396 50.06702 1.000 27.57427 157 VAL A C 1
ATOM 807 O O . VAL A 1 157 ? 34.02681 53.01658 49.29865 1.000 34.28884 157 VAL A O 1
ATOM 811 N N . VAL A 1 158 ? 33.43045 50.89441 49.75850 1.000 24.87940 158 VAL A N 1
ATOM 812 C CA . VAL A 1 158 ? 33.79743 50.37609 48.44695 1.000 24.87580 158 VAL A CA 1
ATOM 813 C C . VAL A 1 158 ? 32.51426 49.91043 47.78618 1.000 24.35379 158 VAL A C 1
ATOM 814 O O . VAL A 1 158 ? 31.86387 48.98185 48.27363 1.000 26.10857 158 VAL A O 1
ATOM 818 N N . TYR A 1 159 ? 32.14616 50.55947 46.68566 1.000 27.31312 159 TYR A N 1
ATOM 819 C CA . TYR A 1 159 ? 30.86881 50.27855 46.03293 1.000 29.23270 159 TYR A CA 1
ATOM 820 C C . TYR A 1 159 ? 31.08120 50.34039 44.53197 1.000 27.43324 159 TYR A C 1
ATOM 821 O O . TYR A 1 159 ? 31.57579 51.34752 44.01904 1.000 31.25305 159 TYR A O 1
ATOM 830 N N . LYS A 1 160 ? 30.73529 49.25365 43.84135 1.000 28.72316 160 LYS A N 1
ATOM 831 C CA . LYS A 1 160 ? 30.97173 49.12609 42.40892 1.000 31.53208 160 LYS A CA 1
ATOM 832 C C . LYS A 1 160 ? 32.41666 49.49961 42.07303 1.000 38.23460 160 LYS A C 1
ATOM 833 O O . LYS A 1 160 ? 32.69184 50.26079 41.14648 1.000 39.88155 160 LYS A O 1
ATOM 839 N N . ASP A 1 161 ? 33.33883 48.97762 42.87789 1.000 41.73409 161 ASP A N 1
ATOM 840 C CA . ASP A 1 161 ? 34.78039 49.12820 42.65732 1.000 48.75684 161 ASP A CA 1
ATOM 841 C C . ASP A 1 161 ? 35.21829 50.59257 42.60233 1.000 51.69542 161 ASP A C 1
ATOM 842 O O . ASP A 1 161 ? 36.20838 50.93658 41.94959 1.000 59.32853 161 ASP A O 1
ATOM 847 N N . LYS A 1 162 ? 34.49002 51.46762 43.28212 1.000 39.92365 162 LYS A N 1
ATOM 848 C CA . LYS A 1 162 ? 34.95337 52.81437 43.56977 1.000 37.38551 162 LYS A CA 1
ATOM 849 C C . LYS A 1 162 ? 35.08530 52.95554 45.08024 1.000 34.58302 162 LYS A C 1
ATOM 850 O O . LYS A 1 162 ? 34.25724 52.43820 45.83002 1.000 32.13567 162 LYS A O 1
ATOM 856 N N . VAL A 1 163 ? 36.12599 53.64635 45.53068 1.000 35.06246 163 VAL A N 1
ATOM 857 C CA . VAL A 1 163 ? 36.31901 53.90902 46.95466 1.000 26.51926 163 VAL A CA 1
ATOM 858 C C . VAL A 1 163 ? 35.79753 55.30905 47.24637 1.000 30.30195 163 VAL A C 1
ATOM 859 O O . VAL A 1 163 ? 36.28744 56.28561 46.67758 1.000 36.14749 163 VAL A O 1
ATOM 863 N N . TYR A 1 164 ? 34.81181 55.41387 48.12417 1.000 32.64927 164 TYR A N 1
ATOM 864 C CA . TYR A 1 164 ? 34.31496 56.70158 48.58102 1.000 28.04686 164 TYR A CA 1
ATOM 865 C C . TYR A 1 164 ? 34.86697 56.98454 49.96537 1.000 29.46013 164 TYR A C 1
ATOM 866 O O . TYR A 1 164 ? 34.98538 56.07404 50.78341 1.000 30.65695 164 TYR A O 1
ATOM 875 N N . HIS A 1 165 ? 35.18185 58.24870 50.23484 1.000 31.08666 165 HIS A N 1
ATOM 876 C CA . HIS A 1 165 ? 35.71221 58.64657 51.52928 1.000 30.86992 165 HIS A CA 1
ATOM 877 C C . HIS A 1 165 ? 34.77886 59.61652 52.22705 1.000 36.27857 165 HIS A C 1
ATOM 878 O O . HIS A 1 165 ? 34.02052 60.34881 51.58551 1.000 41.98662 165 HIS A O 1
ATOM 885 N N . GLY A 1 166 ? 34.87827 59.62181 53.55195 1.000 42.25001 166 GLY A N 1
ATOM 886 C CA . GLY A 1 166 ? 34.33397 60.71227 54.34139 1.000 47.72387 166 GLY A CA 1
ATOM 887 C C . GLY A 1 166 ? 32.84099 60.84055 54.17297 1.000 41.84488 166 GLY A C 1
ATOM 888 O O . GLY A 1 166 ? 32.09117 59.85513 54.22319 1.000 40.08929 166 GLY A O 1
ATOM 889 N N . ARG A 1 167 ? 32.39766 62.08097 53.97373 1.000 46.92381 167 ARG A N 1
ATOM 890 C CA . ARG A 1 167 ? 30.96576 62.34005 53.92928 1.000 38.61067 167 ARG A CA 1
ATOM 891 C C . ARG A 1 167 ? 30.31398 61.61967 52.75833 1.000 39.57467 167 ARG A C 1
ATOM 892 O O . ARG A 1 167 ? 29.24082 61.02292 52.91093 1.000 35.91656 167 ARG A O 1
ATOM 900 N N . GLU A 1 168 ? 30.96395 61.63373 51.58739 1.000 38.38824 168 GLU A N 1
ATOM 901 C CA . GLU A 1 168 ? 30.40924 60.93103 50.43390 1.000 38.49758 168 GLU A CA 1
ATOM 902 C C . GLU A 1 168 ? 30.28057 59.43847 50.70377 1.000 34.45101 168 GLU A C 1
ATOM 903 O O . GLU A 1 168 ? 29.32600 58.80105 50.24746 1.000 35.37188 168 GLU A O 1
ATOM 909 N N . ALA A 1 169 ? 31.23827 58.85826 51.43185 1.000 27.05441 169 ALA A N 1
ATOM 910 C CA . ALA A 1 169 ? 31.11743 57.44696 51.79596 1.000 27.18744 169 ALA A CA 1
ATOM 911 C C . ALA A 1 169 ? 29.83469 57.18972 52.58909 1.000 32.56317 169 ALA A C 1
ATOM 912 O O . ALA A 1 169 ? 29.06195 56.27851 52.26513 1.000 29.56405 169 ALA A O 1
ATOM 914 N N . PHE A 1 170 ? 29.59054 57.97748 53.63893 1.000 29.20409 170 PHE A N 1
ATOM 915 C CA . PHE A 1 170 ? 28.37381 57.76879 54.41794 1.000 29.71928 170 PHE A CA 1
ATOM 916 C C . PHE A 1 170 ? 27.12080 58.00836 53.58261 1.000 32.41469 170 PHE A C 1
ATOM 917 O O . PHE A 1 170 ? 26.11138 57.30259 53.74003 1.000 30.54738 170 PHE A O 1
ATOM 925 N N . GLU A 1 171 ? 27.13564 59.03102 52.72891 1.000 32.13363 171 GLU A N 1
ATOM 926 C CA . GLU A 1 171 ? 25.93278 59.33088 51.95905 1.000 34.02529 171 GLU A CA 1
ATOM 927 C C . GLU A 1 171 ? 25.57101 58.17312 51.03424 1.000 38.49519 171 GLU A C 1
ATOM 928 O O . GLU A 1 171 ? 24.38901 57.84647 50.86446 1.000 32.24012 171 GLU A O 1
ATOM 934 N N . VAL A 1 172 ? 26.58108 57.52884 50.44863 1.000 32.92743 172 VAL A N 1
ATOM 935 C CA . VAL A 1 172 ? 26.35345 56.35716 49.60965 1.000 29.02869 172 VAL A CA 1
ATOM 936 C C . VAL A 1 172 ? 25.83994 55.18884 50.44965 1.000 28.07695 172 VAL A C 1
ATOM 937 O O . VAL A 1 172 ? 24.84023 54.54289 50.09871 1.000 27.00985 172 VAL A O 1
ATOM 941 N N . LEU A 1 173 ? 26.50696 54.90607 51.57704 1.000 24.26327 173 LEU A N 1
ATOM 942 C CA . LEU A 1 173 ? 26.05878 53.82561 52.45564 1.000 24.71910 173 LEU A CA 1
ATOM 943 C C . LEU A 1 173 ? 24.63836 54.08649 52.93958 1.000 32.22596 173 LEU A C 1
ATOM 944 O O . LEU A 1 173 ? 23.77731 53.19778 52.89693 1.000 24.99329 173 LEU A O 1
ATOM 949 N N . SER A 1 174 ? 24.37050 55.31657 53.38482 1.000 25.56172 174 SER A N 1
ATOM 950 C CA . SER A 1 174 ? 23.07014 55.60636 53.97924 1.000 25.41407 174 SER A CA 1
ATOM 951 C C . SER A 1 174 ? 21.95790 55.47351 52.95401 1.000 35.16230 174 SER A C 1
ATOM 952 O O . SER A 1 174 ? 20.90950 54.87349 53.23755 1.000 25.85317 174 SER A O 1
ATOM 955 N N . ARG A 1 175 ? 22.15043 56.05097 51.76007 1.000 29.76810 175 ARG A N 1
ATOM 956 C CA . ARG A 1 175 ? 21.11682 55.93159 50.73278 1.000 34.06372 175 ARG A CA 1
ATOM 957 C C . ARG A 1 175 ? 20.83412 54.47061 50.40421 1.000 29.93033 175 ARG A C 1
ATOM 958 O O . ARG A 1 175 ? 19.66750 54.04957 50.32265 1.000 27.45265 175 ARG A O 1
ATOM 966 N N . ASN A 1 176 ? 21.89689 53.67462 50.24179 1.000 27.58388 176 ASN A N 1
ATOM 967 C CA . ASN A 1 176 ? 21.72347 52.27895 49.86546 1.000 28.25098 176 ASN A CA 1
ATOM 968 C C . ASN A 1 176 ? 21.06892 51.47122 50.98042 1.000 27.50572 176 ASN A C 1
ATOM 969 O O . ASN A 1 176 ? 20.16875 50.65531 50.72040 1.000 25.59257 176 ASN A O 1
ATOM 974 N N . GLN A 1 177 ? 21.49519 51.67510 52.22844 1.000 22.32647 177 GLN A N 1
ATOM 975 C CA . GLN A 1 177 ? 20.97999 50.82094 53.29187 1.000 24.80474 177 GLN A CA 1
ATOM 976 C C . GLN A 1 177 ? 19.52428 51.16615 53.60200 1.000 25.66959 177 GLN A C 1
ATOM 977 O O . GLN A 1 177 ? 18.71416 50.26735 53.85934 1.000 26.61930 177 GLN A O 1
ATOM 983 N N . LEU A 1 178 ? 19.15461 52.45215 53.51364 1.000 24.24359 178 LEU A N 1
ATOM 984 C CA . LEU A 1 178 ? 17.76563 52.82733 53.79456 1.000 23.62619 178 LEU A CA 1
ATOM 985 C C . LEU A 1 178 ? 16.83053 52.39050 52.67191 1.000 30.89866 178 LEU A C 1
ATOM 986 O O . LEU A 1 178 ? 15.70692 51.93461 52.9349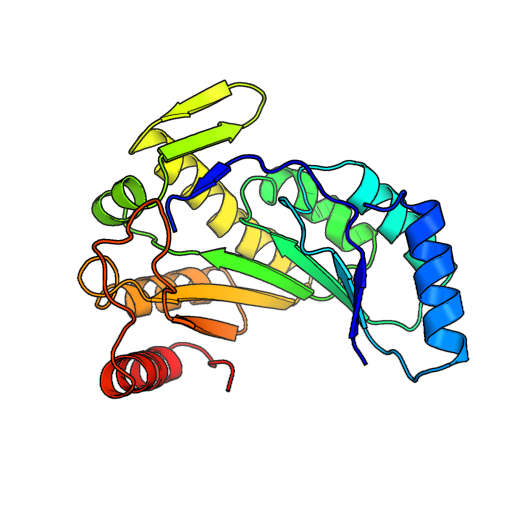8 1.000 27.88211 178 LEU A O 1
ATOM 991 N N . GLU A 1 179 ? 17.25259 52.56335 51.41473 1.000 27.71651 179 GLU A N 1
ATOM 992 C CA . GLU A 1 179 ? 16.48761 52.01146 50.30280 1.000 31.34336 179 GLU A CA 1
ATOM 993 C C . GLU A 1 179 ? 16.41013 50.49644 50.39818 1.000 26.48196 179 GLU A C 1
ATOM 994 O O . GLU A 1 179 ? 15.38620 49.88945 50.03820 1.000 29.06679 179 GLU A O 1
ATOM 996 N N . GLY A 1 180 ? 17.49303 49.87126 50.87236 1.000 26.02846 180 GLY A N 1
ATOM 997 C CA . GLY A 1 180 ? 17.50812 48.42585 51.01231 1.000 26.24835 180 GLY A CA 1
ATOM 998 C C . GLY A 1 180 ? 16.49533 47.92433 52.02684 1.000 23.71905 180 GLY A C 1
ATOM 999 O O . GLY A 1 180 ? 15.90067 46.85969 51.84855 1.000 25.76159 180 GLY A O 1
ATOM 1000 N N . ILE A 1 181 ? 16.32690 48.65868 53.12641 1.000 25.19151 181 ILE A N 1
ATOM 1001 C CA . ILE A 1 181 ? 15.30261 48.31251 54.10694 1.000 26.62919 181 ILE A CA 1
ATOM 1002 C C . ILE A 1 181 ? 13.94634 48.26704 53.42659 1.000 26.25052 181 ILE A C 1
ATOM 1003 O O . ILE A 1 181 ? 13.15738 47.33087 53.62321 1.000 26.35934 181 ILE A O 1
ATOM 1008 N N . GLU A 1 182 ? 13.64612 49.28115 52.60688 1.000 25.58543 182 GLU A N 1
ATOM 1009 C CA . GLU A 1 182 ? 12.30397 49.26823 52.02409 1.000 25.95256 182 GLU A CA 1
ATOM 1010 C C . GLU A 1 182 ? 12.16411 48.16631 50.98250 1.000 25.38154 182 GLU A C 1
ATOM 1011 O O . GLU A 1 182 ? 11.09583 47.56650 50.85882 1.000 27.14445 182 GLU A O 1
ATOM 1017 N N . LYS A 1 183 ? 13.23191 47.85668 50.24837 1.000 28.64779 183 LYS A N 1
ATOM 1018 C CA . LYS A 1 183 ? 13.15528 46.77383 49.27012 1.000 28.90583 183 LYS A CA 1
ATOM 1019 C C . LYS A 1 183 ? 12.97455 45.42005 49.93760 1.000 24.85727 183 LYS A C 1
ATOM 1020 O O . LYS A 1 183 ? 12.25424 44.56209 49.41394 1.000 30.74469 183 LYS A O 1
ATOM 1026 N N . LEU A 1 184 ? 13.65875 45.18596 51.06173 1.000 21.58036 184 LEU A N 1
ATOM 1027 C CA . LEU A 1 184 ? 13.42915 43.95519 51.81372 1.000 22.09247 184 LEU A CA 1
ATOM 1028 C C . LEU A 1 184 ? 12.00977 43.91518 52.35812 1.000 24.76119 184 LEU A C 1
ATOM 1029 O O . LEU A 1 184 ? 11.29939 42.91256 52.21075 1.000 25.39811 184 LEU A O 1
ATOM 1034 N N . ALA A 1 185 ? 11.60726 44.98501 53.04119 1.000 24.20998 185 ALA A N 1
ATOM 1035 C CA . ALA A 1 185 ? 10.31269 44.98825 53.71938 1.000 26.17915 185 ALA A CA 1
ATOM 1036 C C . ALA A 1 185 ? 9.16339 44.74261 52.75043 1.000 26.61125 185 ALA A C 1
ATOM 1037 O O . ALA A 1 185 ? 8.18485 44.06798 53.10606 1.000 26.64594 185 ALA A O 1
ATOM 1039 N N . GLU A 1 186 ? 9.23157 45.31586 51.53743 1.000 26.58328 186 GLU A N 1
ATOM 1040 C CA . GLU A 1 186 ? 8.12063 45.15791 50.60243 1.000 30.43852 186 GLU A CA 1
ATOM 1041 C C . GLU A 1 186 ? 8.04064 43.73830 50.05329 1.000 28.93830 186 GLU A C 1
ATOM 1042 O O . GLU A 1 186 ? 6.99179 43.33544 49.53675 1.000 29.46384 186 GLU A O 1
ATOM 1048 N N . ARG A 1 187 ? 9.11566 42.96760 50.18866 1.000 32.26188 187 ARG A N 1
ATOM 1049 C CA . ARG A 1 187 ? 9.15389 41.56826 49.79441 1.000 29.22273 187 ARG A CA 1
ATOM 1050 C C . ARG A 1 187 ? 8.82899 40.61756 50.93737 1.000 28.47744 187 ARG A C 1
ATOM 1051 O O . ARG A 1 187 ? 8.89670 39.39923 50.75050 1.000 32.90073 187 ARG A O 1
ATOM 1059 N N . GLY A 1 188 ? 8.42808 41.12903 52.10387 1.000 26.06247 188 GLY A N 1
ATOM 1060 C CA . GLY A 1 188 ? 8.02959 40.27914 53.19898 1.000 25.31696 188 GLY A CA 1
ATOM 1061 C C . GLY A 1 188 ? 9.14018 39.88279 54.13597 1.000 26.77048 188 GLY A C 1
ATOM 1062 O O . GLY A 1 188 ? 8.87245 39.20429 55.13030 1.000 31.06593 188 GLY A O 1
ATOM 1063 N N . ILE A 1 189 ? 10.37703 40.30685 53.87244 1.000 26.62809 189 ILE A N 1
ATOM 1064 C CA . ILE A 1 189 ? 11.48644 39.93856 54.73676 1.000 30.69751 189 ILE A CA 1
ATOM 1065 C C . ILE A 1 189 ? 11.44456 40.81873 55.97302 1.000 28.19810 189 ILE A C 1
ATOM 1066 O O . ILE A 1 189 ? 11.29827 42.04211 55.86073 1.000 28.65899 189 ILE A O 1
ATOM 1071 N N . ILE A 1 190 ? 11.55704 40.20517 57.14820 1.000 26.60431 190 ILE A N 1
ATOM 1072 C CA . ILE A 1 190 ? 11.54245 40.96347 58.39681 1.000 26.34647 190 ILE A CA 1
ATOM 1073 C C . ILE A 1 190 ? 12.84374 41.73732 58.50993 1.000 30.81089 190 ILE A C 1
ATOM 1074 O O . ILE A 1 190 ? 13.92408 41.14283 58.46099 1.000 28.03003 190 ILE A O 1
ATOM 1079 N N . VAL A 1 191 ? 12.75775 43.05537 58.67947 1.000 23.04049 191 VAL A N 1
ATOM 1080 C CA . VAL A 1 191 ? 13.97068 43.87358 58.80003 1.000 22.43857 191 VAL A CA 1
ATOM 1081 C C . VAL A 1 191 ? 14.13682 44.26929 60.25254 1.000 26.75030 191 VAL A C 1
ATOM 1082 O O . VAL A 1 191 ? 13.25266 44.90681 60.84505 1.000 28.84578 191 VAL A O 1
ATOM 1086 N N . LYS A 1 192 ? 15.27640 43.89328 60.82472 1.000 25.65325 192 LYS A N 1
ATOM 1087 C CA . LYS A 1 192 ? 15.68311 44.32832 62.14497 1.000 26.64805 192 LYS A CA 1
ATOM 1088 C C . LYS A 1 192 ? 16.82915 45.31227 61.96180 1.000 27.57192 192 LYS A C 1
ATOM 1089 O O . LYS A 1 192 ? 17.70438 45.09170 61.12425 1.000 28.74101 192 LYS A O 1
ATOM 1095 N N . VAL A 1 193 ? 16.81499 46.41045 62.70481 1.000 24.93413 193 VAL A N 1
ATOM 1096 C CA . VAL A 1 193 ? 17.87358 47.41400 62.58791 1.000 29.89296 193 VAL A CA 1
ATOM 1097 C C . VAL A 1 193 ? 18.70579 47.38924 63.85724 1.000 28.80785 193 VAL A C 1
ATOM 1098 O O . VAL A 1 193 ? 18.16662 47.49560 64.96640 1.000 29.90443 193 VAL A O 1
ATOM 1102 N N . ASN A 1 194 ? 20.02364 47.21617 63.69400 1.000 28.78093 194 ASN A N 1
ATOM 1103 C CA . ASN A 1 194 ? 20.98366 47.36773 64.77406 1.000 30.27540 194 ASN A CA 1
ATOM 1104 C C . ASN A 1 194 ? 21.55663 48.77547 64.71023 1.000 27.26130 194 ASN A C 1
ATOM 1105 O O . ASN A 1 194 ? 21.92757 49.24805 63.62936 1.000 30.85838 194 ASN A O 1
ATOM 1110 N N . SER A 1 195 ? 21.62347 49.43922 65.85602 1.000 30.38330 195 SER A N 1
ATOM 1111 C CA . SER A 1 195 ? 22.25833 50.74513 65.95443 1.000 32.88676 195 SER A CA 1
ATOM 1112 C C . SER A 1 195 ? 23.19838 50.74464 67.14713 1.000 31.20353 195 SER A C 1
ATOM 1113 O O . SER A 1 195 ? 22.79083 50.39917 68.26201 1.000 32.68998 195 SER A O 1
ATOM 1116 N N . VAL A 1 196 ? 24.45701 51.11679 66.91228 1.000 31.99357 196 VAL A N 1
ATOM 1117 C CA . VAL A 1 196 ? 25.43732 51.21409 67.99047 1.000 34.50549 196 VAL A CA 1
ATOM 1118 C C . VAL A 1 196 ? 25.30471 52.56959 68.67167 1.000 34.66003 196 VAL A C 1
ATOM 1119 O O . VAL A 1 196 ? 25.37418 53.62255 68.02330 1.000 36.70376 196 VAL A O 1
ATOM 1123 N N . LEU A 1 197 ? 25.12345 52.54830 69.98590 1.000 37.18589 197 LEU A N 1
ATOM 1124 C CA . LEU A 1 197 ? 24.99727 53.77616 70.75782 1.000 36.22546 197 LEU A CA 1
ATOM 1125 C C . LEU A 1 197 ? 26.39740 54.30112 71.05447 1.000 39.49499 197 LEU A C 1
ATOM 1126 O O . LEU A 1 197 ? 27.15501 53.67345 71.79523 1.000 37.68452 197 LEU A O 1
ATOM 1131 N N . ILE A 1 198 ? 26.74805 55.43671 70.46022 1.000 43.29710 198 ILE A N 1
ATOM 1132 C CA . ILE A 1 198 ? 28.07065 56.03243 70.63567 1.000 44.01208 198 ILE A CA 1
ATOM 1133 C C . ILE A 1 198 ? 27.90031 57.29941 71.45897 1.000 48.24678 198 ILE A C 1
ATOM 1134 O O . ILE A 1 198 ? 27.46585 58.33153 70.92507 1.000 49.15906 198 ILE A O 1
ATOM 1139 N N . PRO A 1 199 ? 28.22291 57.26523 72.74786 1.000 47.65541 199 PRO A N 1
ATOM 1140 C CA . PRO A 1 199 ? 28.01791 58.44644 73.59323 1.000 55.17980 199 PRO A CA 1
ATOM 1141 C C . PRO A 1 199 ? 28.78944 59.63902 73.05245 1.000 51.41674 199 PRO A C 1
ATOM 1142 O O . PRO A 1 199 ? 29.96302 59.53078 72.69108 1.000 55.15568 199 PRO A O 1
ATOM 1146 N N . GLY A 1 200 ? 28.10784 60.77639 72.97061 1.000 53.15260 200 GLY A N 1
ATOM 1147 C CA . GLY A 1 200 ? 28.72649 61.98531 72.47480 1.000 59.19368 200 GLY A CA 1
ATOM 1148 C C . GLY A 1 200 ? 28.80904 62.08761 70.97203 1.000 58.49739 200 GLY A C 1
ATOM 1149 O O . GLY A 1 200 ? 29.39838 63.04805 70.46680 1.000 62.63954 200 GLY A O 1
ATOM 1150 N N . LEU A 1 201 ? 28.24825 61.12687 70.23772 1.000 47.31687 201 LEU A N 1
ATOM 1151 C CA . LEU A 1 201 ? 28.27872 61.18004 68.78310 1.000 44.04701 201 LEU A CA 1
ATOM 1152 C C . LEU A 1 201 ? 26.88055 61.00633 68.20604 1.000 47.32714 201 LEU A C 1
ATOM 1153 O O . LEU A 1 201 ? 26.40986 61.86379 67.45305 1.000 54.59305 201 LEU A O 1
ATOM 1158 N N . ASN A 1 202 ? 26.20788 59.90070 68.53731 1.000 50.79290 202 ASN A N 1
ATOM 1159 C CA . ASN A 1 202 ? 24.85940 59.67015 68.03528 1.000 47.00357 202 ASN A CA 1
ATOM 1160 C C . ASN A 1 202 ? 23.84469 59.39830 69.14253 1.000 51.24443 202 ASN A C 1
ATOM 1161 O O . ASN A 1 202 ? 22.73392 58.95029 68.84233 1.000 49.68286 202 ASN A O 1
ATOM 1166 N N . ASP A 1 203 ? 24.18187 59.68072 70.40517 1.000 57.74974 203 ASP A N 1
ATOM 1167 C CA . ASP A 1 203 ? 23.31975 59.27502 71.51531 1.000 63.51093 203 ASP A CA 1
ATOM 1168 C C . ASP A 1 203 ? 21.94595 59.93372 71.44613 1.000 59.46416 203 ASP A C 1
ATOM 1169 O O . ASP A 1 203 ? 20.92985 59.29328 71.74040 1.000 60.12148 203 ASP A O 1
ATOM 1174 N N . GLU A 1 204 ? 21.89245 61.21030 71.08064 1.000 51.79863 204 GLU A N 1
ATOM 1175 C CA . GLU A 1 204 ? 20.62852 61.91856 70.93274 1.000 53.80120 204 GLU A CA 1
ATOM 1176 C C . GLU A 1 204 ? 20.03618 61.75846 69.54198 1.000 54.07149 204 GLU A C 1
ATOM 1177 O O . GLU A 1 204 ? 18.96064 62.30166 69.26445 1.000 57.04396 204 GLU A O 1
ATOM 1183 N N . HIS A 1 205 ? 20.71075 61.01317 68.67768 1.000 44.36342 205 HIS A N 1
ATOM 1184 C CA . HIS A 1 205 ? 20.33821 60.83179 67.28807 1.000 45.66175 205 HIS A CA 1
ATOM 1185 C C . HIS A 1 205 ? 19.63348 59.50463 67.03740 1.000 46.20750 205 HIS A C 1
ATOM 1186 O O . HIS A 1 205 ? 19.07796 59.30487 65.95032 1.000 45.91379 205 HIS A O 1
ATOM 1193 N N . ILE A 1 206 ? 19.62453 58.60724 68.02329 1.000 44.51584 206 ILE A N 1
ATOM 1194 C CA . ILE A 1 206 ? 19.07814 57.27283 67.80891 1.000 45.10132 206 ILE A CA 1
ATOM 1195 C C . ILE A 1 206 ? 17.58266 57.32759 67.51433 1.000 42.78583 206 ILE A C 1
ATOM 1196 O O . ILE A 1 206 ? 17.08142 56.52806 66.71905 1.000 40.93762 206 ILE A O 1
ATOM 1201 N N . VAL A 1 207 ? 16.84370 58.26265 68.12084 1.000 43.58584 207 VAL A N 1
ATOM 1202 C CA . VAL A 1 207 ? 15.41021 58.31704 67.83016 1.000 47.33335 207 VAL A CA 1
ATOM 1203 C C . VAL A 1 207 ? 15.16547 58.80021 66.40052 1.000 48.12094 207 VAL A C 1
ATOM 1204 O O . VAL A 1 207 ? 14.16156 58.43048 65.77530 1.000 43.50046 207 VAL A O 1
ATOM 1208 N N . ASP A 1 208 ? 16.06564 59.62741 65.85531 1.000 43.32073 208 ASP A N 1
ATOM 1209 C CA . ASP A 1 208 ? 15.96797 59.99214 64.44318 1.000 44.95888 208 ASP A CA 1
ATOM 1210 C C . ASP A 1 208 ? 16.15654 58.77102 63.55718 1.000 41.44537 208 ASP A C 1
ATOM 1211 O O . ASP A 1 208 ? 15.42940 58.58856 62.57104 1.000 40.52411 208 ASP A O 1
ATOM 1216 N N . ILE A 1 209 ? 17.14412 57.92878 63.88370 1.000 36.79683 209 ILE A N 1
ATOM 1217 C CA . ILE A 1 209 ? 17.30244 56.66548 63.16615 1.000 33.30846 209 ILE A CA 1
ATOM 1218 C C . ILE A 1 209 ? 16.00015 55.88072 63.20764 1.000 35.58593 209 ILE A C 1
ATOM 1219 O O . ILE A 1 209 ? 15.49643 55.41922 62.17877 1.000 33.26455 209 ILE A O 1
ATOM 1224 N N . ALA A 1 210 ? 15.43936 55.72503 64.40827 1.000 34.64059 210 ALA A N 1
ATOM 1225 C CA . ALA A 1 210 ? 14.24100 54.90808 64.57192 1.000 35.80813 210 ALA A CA 1
ATOM 1226 C C . ALA A 1 210 ? 13.09522 55.43689 63.72324 1.000 37.33481 210 ALA A C 1
ATOM 1227 O O . ALA A 1 210 ? 12.39835 54.66145 63.06127 1.000 37.53277 210 ALA A O 1
ATOM 1229 N N . ARG A 1 211 ? 12.88290 56.75601 63.72670 1.000 37.24476 211 ARG A N 1
ATOM 1230 C CA . ARG A 1 211 ? 11.81550 57.31787 62.90267 1.000 38.20832 211 ARG A CA 1
ATOM 1231 C C . ARG A 1 211 ? 12.05373 57.01820 61.42734 1.000 38.23402 211 ARG A C 1
ATOM 1232 O O . ARG A 1 211 ? 11.12383 56.63398 60.70718 1.000 41.43590 211 ARG A O 1
ATOM 1240 N N . GLU A 1 212 ? 13.30701 57.15316 60.96625 1.000 36.92213 212 GLU A N 1
ATOM 1241 C CA . GLU A 1 212 ? 13.59876 56.95262 59.55153 1.000 34.6148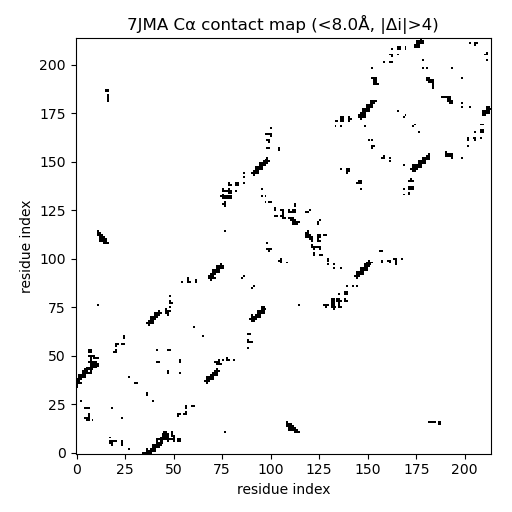8 212 GLU A CA 1
ATOM 1242 C C . GLU A 1 212 ? 13.43241 55.49255 59.14532 1.000 35.08168 212 GLU A C 1
ATOM 1243 O O . GLU A 1 212 ? 12.85286 55.19425 58.09352 1.000 34.62330 212 GLU A O 1
ATOM 1249 N N . VAL A 1 213 ? 13.96463 54.56254 59.94154 1.000 29.87444 213 VAL A N 1
ATOM 1250 C CA . VAL A 1 213 ? 13.88549 53.17230 59.50562 1.000 29.53409 213 VAL A CA 1
ATOM 1251 C C . VAL A 1 213 ? 12.46349 52.64791 59.66899 1.000 29.68600 213 VAL A C 1
ATOM 1252 O O . VAL A 1 213 ? 12.04130 51.76156 58.92472 1.000 28.90412 213 VAL A O 1
ATOM 1256 N N . LYS A 1 214 ? 11.70226 53.18667 60.62145 1.000 31.18720 214 LYS A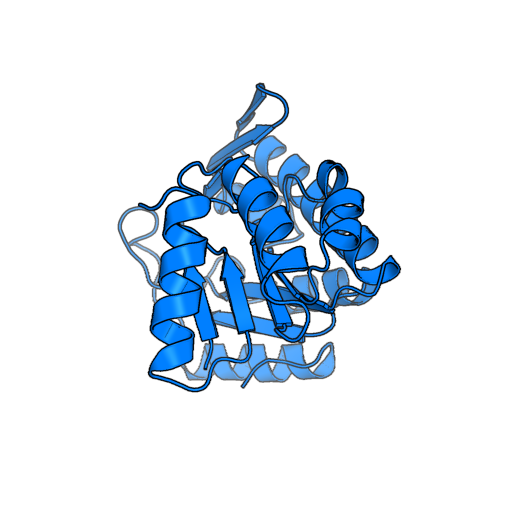 N 1
ATOM 1257 C CA . LYS A 1 214 ? 10.29301 52.80793 60.72579 1.000 32.26289 214 LYS A CA 1
ATOM 1258 C C . LYS A 1 214 ? 9.53330 53.23178 59.47603 1.000 38.17858 214 LYS A C 1
ATOM 1259 O O . LYS A 1 214 ? 8.70174 52.47445 58.95226 1.000 34.78985 214 LYS A O 1
ATOM 1265 N N . LYS A 1 215 ? 9.82709 54.43701 58.97093 1.000 36.58771 215 LYS A N 1
ATOM 1266 C CA . LYS A 1 215 ? 9.20049 54.92061 57.74140 1.000 37.47015 215 LYS A CA 1
ATOM 1267 C C . LYS A 1 215 ? 9.52526 54.02334 56.54938 1.000 39.70797 215 LYS A C 1
ATOM 1268 O O . LYS A 1 215 ? 8.71175 53.90706 55.62234 1.000 40.68021 215 LYS A O 1
ATOM 1274 N N . ARG A 1 216 ? 10.69553 53.38002 56.55604 1.000 32.81973 216 ARG A N 1
ATOM 1275 C CA . ARG A 1 216 ? 11.15049 52.54162 55.44778 1.000 29.03288 216 ARG A CA 1
ATOM 1276 C C . ARG A 1 216 ? 10.66945 51.10316 55.55570 1.000 31.98369 216 ARG A C 1
ATOM 1277 O O . ARG A 1 216 ? 10.84061 50.34235 54.59974 1.000 33.57805 216 ARG A O 1
ATOM 1285 N N . GLY A 1 217 ? 10.11630 50.70606 56.69862 1.000 31.07600 217 GLY A N 1
ATOM 1286 C CA . GLY A 1 217 ? 9.55927 49.37482 56.82273 1.000 34.55968 217 GLY A CA 1
ATOM 1287 C C . GLY A 1 217 ? 10.22531 48.45365 57.83488 1.000 31.41447 217 GLY A C 1
ATOM 1288 O O . GLY A 1 217 ? 9.86864 47.27078 57.89867 1.000 32.32293 217 GLY A O 1
ATOM 1289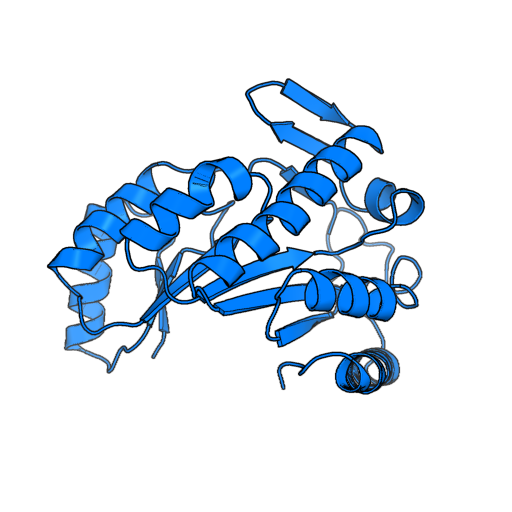 N N . ALA A 1 218 ? 11.16370 48.96204 58.63497 1.000 29.76446 218 ALA A N 1
ATOM 1290 C CA . ALA A 1 218 ? 11.77909 48.12551 59.66233 1.000 30.07424 218 ALA A CA 1
ATOM 1291 C C . ALA A 1 218 ? 10.74366 47.69376 60.69579 1.000 33.61646 218 ALA A C 1
ATOM 1292 O O . ALA A 1 218 ? 9.77615 48.41288 60.97597 1.000 31.48608 218 ALA A O 1
ATOM 1294 N N . SER A 1 219 ? 10.97027 46.51353 61.28538 1.000 28.10795 219 SER A N 1
ATOM 1295 C CA . SER A 1 219 ? 10.07802 45.93271 62.28371 1.000 33.99177 219 SER A CA 1
ATOM 1296 C C . SER A 1 219 ? 10.55854 46.07053 63.71403 1.000 34.34076 219 SER A C 1
ATOM 1297 O O . SER A 1 219 ? 9.72932 46.05162 64.63068 1.000 33.09039 219 SER A O 1
ATOM 1300 N N . LEU A 1 220 ? 11.86547 46.20915 63.92374 1.000 30.45440 220 LEU A N 1
ATOM 1301 C CA . LEU A 1 220 ? 12.43156 46.11131 65.25532 1.000 33.65180 220 LEU A CA 1
ATOM 1302 C C . LEU A 1 220 ? 13.75913 46.84332 65.23263 1.000 29.79157 220 LEU A C 1
ATOM 1303 O O . LEU A 1 220 ? 14.42993 46.87604 64.20613 1.000 32.67135 220 LEU A O 1
ATOM 1308 N N . MET A 1 221 ? 14.10017 47.45751 66.35296 1.000 29.79126 221 MET A N 1
ATOM 1309 C CA . MET A 1 221 ? 15.40988 48.06454 66.51952 1.000 34.83837 221 MET A CA 1
ATOM 1310 C C . MET A 1 221 ? 16.11680 47.42263 67.69632 1.000 37.04122 221 MET A C 1
ATOM 1311 O O . MET A 1 221 ? 15.50168 47.13318 68.72269 1.000 34.89061 221 MET A O 1
ATOM 1316 N N . ASN A 1 222 ? 17.41838 47.22155 67.54835 1.000 33.98529 222 ASN A N 1
ATOM 1317 C CA . ASN A 1 222 ? 18.25381 46.67827 68.60912 1.000 35.79877 222 ASN A CA 1
ATOM 1318 C C . ASN A 1 222 ? 19.33564 47.71212 68.87149 1.000 34.30898 222 ASN A C 1
ATOM 1319 O O . ASN A 1 222 ? 20.17624 47.95928 68.00056 1.000 38.69149 222 ASN A O 1
ATOM 1324 N N . ILE A 1 223 ? 19.29227 48.33457 70.04705 1.000 32.27396 223 ILE A N 1
ATOM 1325 C CA . ILE A 1 223 ? 20.31464 49.29163 70.45788 1.000 40.54688 223 ILE A CA 1
ATOM 1326 C C . ILE A 1 223 ? 21.46099 48.51656 71.08988 1.000 48.08175 223 ILE A C 1
ATOM 1327 O O . ILE A 1 223 ? 21.26620 47.80074 72.07899 1.000 48.72814 223 ILE A O 1
ATOM 1332 N N . ILE A 1 224 ? 22.64766 48.66563 70.52633 1.000 42.97230 224 ILE A N 1
ATOM 1333 C CA . ILE A 1 224 ? 23.84875 47.96333 70.96758 1.000 39.65591 224 ILE A CA 1
ATOM 1334 C C . ILE A 1 224 ? 24.79341 48.99956 71.56514 1.000 36.66379 224 ILE A C 1
ATOM 1335 O O . ILE A 1 224 ? 25.05170 50.02207 70.92478 1.000 43.60015 224 ILE A O 1
ATOM 1340 N N . PRO A 1 225 ? 25.29184 48.79995 72.78011 1.000 40.55220 225 PRO A N 1
ATOM 1341 C CA . PRO A 1 225 ? 26.23868 49.77284 73.33614 1.000 41.11205 225 PRO A CA 1
ATOM 1342 C C . PRO A 1 225 ? 27.58117 49.65579 72.63839 1.000 40.44972 225 PRO A C 1
ATOM 1343 O O . PRO A 1 225 ? 28.02254 48.55923 72.29016 1.000 41.91950 225 PRO A O 1
ATOM 1347 N N . LEU A 1 226 ? 28.21532 50.80207 72.40933 1.000 42.95737 226 LEU A N 1
ATOM 1348 C CA . LEU A 1 226 ? 29.56844 50.79820 71.86541 1.000 42.61758 226 LEU A CA 1
ATOM 1349 C C . LEU A 1 226 ? 30.51892 50.06549 72.80149 1.000 42.66252 226 LEU A C 1
ATOM 1350 O O . LEU A 1 226 ? 30.49427 50.26696 74.01548 1.000 48.57251 226 LEU A O 1
ATOM 1355 N N . ILE A 1 227 ? 31.36954 49.21816 72.23030 1.000 52.35633 227 ILE A N 1
ATOM 1356 C CA . ILE A 1 227 ? 32.50019 48.67318 72.97703 1.000 53.68089 227 ILE A CA 1
ATOM 1357 C C . ILE A 1 227 ? 33.76930 49.28819 72.40360 1.000 51.27893 227 ILE A C 1
ATOM 1358 O O . ILE A 1 227 ? 34.23689 48.86092 71.33824 1.000 49.70589 227 ILE A O 1
ATOM 1363 N N . PRO A 1 228 ? 34.35374 50.28562 73.06354 1.000 49.19994 228 PRO A N 1
ATOM 1364 C CA . PRO A 1 228 ? 35.49761 50.98720 72.46838 1.000 51.51339 228 PRO A CA 1
ATOM 1365 C C . PRO A 1 228 ? 36.69335 50.06185 72.30811 1.000 59.56245 228 PRO A C 1
ATOM 1366 O O . PRO A 1 228 ? 37.01226 49.26864 73.19576 1.000 64.22815 228 PRO A O 1
ATOM 1370 N N . MET A 1 229 ? 37.34502 50.16193 71.15172 1.000 62.41403 229 MET A N 1
ATOM 1371 C CA . MET A 1 229 ? 38.53288 49.36892 70.86695 1.000 68.05610 229 MET A CA 1
ATOM 1372 C C . MET A 1 229 ? 39.25266 49.98700 69.67958 1.000 71.98551 229 MET A C 1
ATOM 1373 O O . MET A 1 229 ? 38.61224 50.36484 68.69875 1.000 70.98329 229 MET A O 1
ATOM 1375 N N . GLY A 1 230 ? 40.57506 50.08863 69.78158 1.000 76.62488 230 GLY A N 1
ATOM 1376 C CA . GLY A 1 230 ? 41.38854 50.57317 68.67325 1.000 79.71391 230 GLY A CA 1
ATOM 1377 C C . GLY A 1 230 ? 40.94956 51.94719 68.20540 1.000 77.92283 230 GLY A C 1
ATOM 1378 O O . GLY A 1 230 ? 41.07733 52.94728 68.92343 1.000 80.07168 230 GLY A O 1
ATOM 1379 N N . GLU A 1 231 ? 40.44643 52.00853 66.97438 1.000 72.62842 231 GLU A N 1
ATOM 1380 C CA . GLU A 1 231 ? 39.75443 53.19916 66.50500 1.000 77.42290 231 GLU A CA 1
ATOM 1381 C C . GLU A 1 231 ? 38.63009 53.55358 67.46606 1.000 79.80263 231 GLU A C 1
ATOM 1382 O O . GLU A 1 231 ? 37.79766 52.70678 67.80214 1.000 89.86734 231 GLU A O 1
ATOM 1388 N N . MET A 1 232 ? 38.61483 54.80854 67.91249 1.000 77.35364 232 MET A N 1
ATOM 1389 C CA . MET A 1 232 ? 37.60523 55.30905 68.84642 1.000 73.48813 232 MET A CA 1
ATOM 1390 C C . MET A 1 232 ? 37.73036 54.68336 70.23470 1.000 58.93134 232 MET A C 1
ATOM 1391 O O . MET A 1 232 ? 36.74958 54.59868 70.97808 1.000 56.44375 232 MET A O 1
ATOM 1393 N N . LYS A 1 233 ? 38.93396 54.24258 70.60281 1.000 56.03685 233 LYS A N 1
ATOM 1394 C CA . LYS A 1 233 ? 39.18804 53.88526 71.99125 1.000 55.77304 233 LYS A CA 1
ATOM 1395 C C . LYS A 1 233 ? 38.96247 55.06024 72.93395 1.000 54.01725 233 LYS A C 1
ATOM 1396 O O . LYS A 1 233 ? 38.85610 54.84778 74.14422 1.000 57.82729 233 LYS A O 1
ATOM 1398 N N . ASP A 1 234 ? 38.87680 56.28479 72.41314 1.000 62.25348 234 ASP A N 1
ATOM 1399 C CA . ASP A 1 234 ? 38.65382 57.48037 73.21798 1.000 66.38142 234 ASP A CA 1
ATOM 1400 C C . ASP A 1 234 ? 37.18087 57.76590 73.47724 1.000 59.75384 234 ASP A C 1
ATOM 1401 O O . ASP A 1 234 ? 36.86775 58.75839 74.13950 1.000 63.55968 234 ASP A O 1
ATOM 1406 N N . TYR A 1 235 ? 36.27862 56.95389 72.95171 1.000 49.56496 235 TYR A N 1
ATOM 1407 C CA . TYR A 1 235 ? 34.87011 57.06222 73.30576 1.000 51.96819 235 TYR A CA 1
ATOM 1408 C C . TYR A 1 235 ? 34.54513 56.09088 74.42574 1.000 61.06660 235 TYR A C 1
ATOM 1409 O O . TYR A 1 235 ? 35.09582 54.98870 74.46447 1.000 62.70555 235 TYR A O 1
ATOM 1418 N N . PRO A 1 236 ? 33.65628 56.45122 75.34369 1.000 56.39503 236 PRO A N 1
ATOM 1419 C CA . PRO A 1 236 ? 33.31337 55.54509 76.43845 1.000 59.67823 236 PRO A CA 1
ATOM 1420 C C . PRO A 1 236 ? 32.17833 54.60198 76.07061 1.000 58.12358 236 PRO A C 1
ATOM 1421 O O . PRO A 1 236 ? 31.37142 54.86310 75.17374 1.000 53.672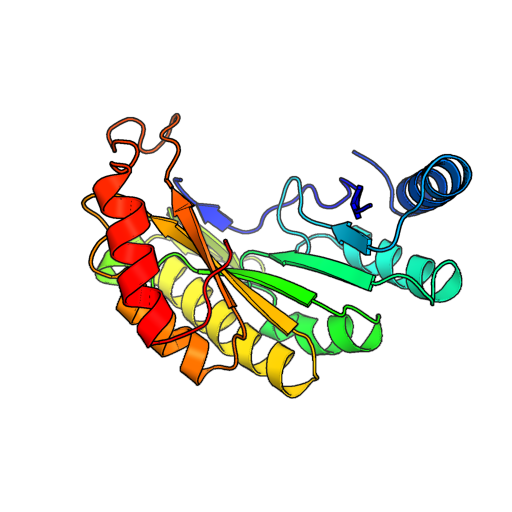04 236 PRO A O 1
ATOM 1425 N N . ARG A 1 237 ? 32.13873 53.47868 76.77633 1.000 62.61761 237 ARG A N 1
ATOM 1426 C CA . ARG A 1 237 ? 30.93952 52.65979 76.73896 1.000 60.91673 237 ARG A CA 1
ATOM 1427 C C . ARG A 1 237 ? 29.79410 53.44783 77.36817 1.000 60.88580 237 ARG A C 1
ATOM 1428 O O . ARG A 1 237 ? 29.99340 54.11950 78.38705 1.000 63.93208 237 ARG A O 1
ATOM 1430 N N . PRO A 1 238 ? 28.60157 53.42979 76.77456 1.000 51.22222 238 PRO A N 1
ATOM 1431 C CA . PRO A 1 238 ? 27.48775 54.19047 77.35155 1.000 47.74092 238 PRO A CA 1
ATOM 1432 C C . PRO A 1 238 ? 27.14285 53.70578 78.75050 1.000 60.03488 238 PRO A C 1
ATOM 1433 O O . PRO A 1 238 ? 27.26717 52.51940 79.07133 1.000 59.86646 238 PRO A O 1
ATOM 1437 N N . THR A 1 239 ? 26.72243 54.64969 79.59488 1.000 52.52552 239 THR A N 1
ATOM 1438 C CA . THR A 1 239 ? 26.16172 54.27173 80.88165 1.000 60.78928 239 THR A CA 1
ATOM 1439 C C . THR A 1 239 ? 24.91622 53.41535 80.67354 1.000 65.78916 239 THR A C 1
ATOM 1440 O O . THR A 1 239 ? 24.25123 53.47409 79.63053 1.000 55.26894 239 THR A O 1
ATOM 1444 N N . CYS A 1 240 ? 24.61006 52.59142 81.67795 1.000 91.02754 240 CYS A N 1
ATOM 1445 C CA . CYS A 1 240 ? 23.41025 51.76597 81.58811 1.000 88.07096 240 CYS A CA 1
ATOM 1446 C C . CYS A 1 240 ? 22.14724 52.59308 81.76653 1.000 79.60174 240 CYS A C 1
ATOM 1447 O O . CYS A 1 240 ? 21.09725 52.24158 81.21744 1.000 70.57429 240 CYS A O 1
ATOM 1450 N N . GLU A 1 241 ? 22.22700 53.69198 82.51944 1.000 83.08190 241 GLU A N 1
ATOM 1451 C CA . GLU A 1 241 ? 21.13299 54.65437 82.52194 1.000 79.68079 241 GLU A CA 1
ATOM 1452 C C . GLU A 1 241 ? 20.88621 55.18824 81.11943 1.000 72.44546 241 GLU A C 1
ATOM 1453 O O . GLU A 1 241 ? 19.73476 55.37054 80.71184 1.000 69.32669 241 GLU A O 1
ATOM 1455 N N . GLN A 1 242 ? 21.95770 55.42391 80.35574 1.000 67.71738 242 GLN A N 1
ATOM 1456 C CA . GLN A 1 242 ? 21.77788 55.95634 79.01306 1.000 72.33714 242 GLN A CA 1
ATOM 1457 C C . GLN A 1 242 ? 21.21548 54.90288 78.06427 1.000 63.22873 242 GLN A C 1
ATOM 1458 O O . GLN A 1 242 ? 20.29791 55.20073 77.29487 1.000 68.76229 242 GLN A O 1
ATOM 1464 N N . ILE A 1 243 ? 21.73144 53.66789 78.11791 1.000 60.01090 243 ILE A N 1
ATOM 1465 C CA . ILE A 1 243 ? 21.26398 52.62991 77.19885 1.000 59.26657 243 ILE A CA 1
ATOM 1466 C C . ILE A 1 243 ? 19.78759 52.33608 77.43795 1.000 56.36123 243 ILE A C 1
ATOM 1467 O O . ILE A 1 243 ? 19.02846 52.08737 76.49554 1.000 56.33298 243 ILE A O 1
ATOM 1472 N N . GLU A 1 244 ? 19.35019 52.36561 78.69323 1.000 59.09148 244 GLU A N 1
ATOM 1473 C CA . GLU A 1 244 ? 17.93712 52.09687 78.92398 1.000 60.55949 244 GLU A CA 1
ATOM 1474 C C . GLU A 1 244 ? 17.08955 53.33995 78.70466 1.000 62.65406 244 GLU A C 1
ATOM 1475 O O . GLU A 1 244 ? 15.91565 53.22239 78.33418 1.000 60.58360 244 GLU A O 1
ATOM 1481 N N . ARG A 1 245 ? 17.66681 54.52839 78.89304 1.000 60.94298 245 ARG A N 1
ATOM 1482 C CA . ARG A 1 245 ? 16.97908 55.74868 78.48867 1.000 63.38493 245 ARG A CA 1
ATOM 1483 C C . ARG A 1 245 ? 16.67820 55.73520 76.99519 1.000 62.81324 245 ARG A C 1
ATOM 1484 O O . ARG A 1 245 ? 15.53881 55.96732 76.58005 1.000 63.22903 245 ARG A O 1
ATOM 1486 N N . VAL A 1 246 ? 17.68933 55.45642 76.16743 1.000 60.53183 246 VAL A N 1
ATOM 1487 C CA . VAL A 1 246 ? 17.48224 55.52215 74.72246 1.000 52.98173 246 VAL A CA 1
ATOM 1488 C C . VAL A 1 246 ? 16.56711 54.39377 74.26278 1.000 48.30177 246 VAL A C 1
ATOM 1489 O O . VAL A 1 246 ? 15.74637 54.58027 73.35998 1.000 57.44291 246 VAL A O 1
ATOM 1493 N N . ARG A 1 247 ? 16.68390 53.21090 74.87506 1.000 50.20921 247 ARG A N 1
ATOM 1494 C CA . ARG A 1 247 ? 15.77434 52.12058 74.53724 1.000 49.92340 247 ARG A CA 1
ATOM 1495 C C . ARG A 1 247 ? 14.33302 52.50901 74.82633 1.000 51.98461 247 ARG A C 1
ATOM 1496 O O . ARG A 1 247 ? 13.43666 52.23417 74.02223 1.000 52.38620 247 ARG A O 1
ATOM 1504 N N . ASN A 1 248 ? 14.09336 53.16439 75.96794 1.000 51.95933 248 ASN A N 1
ATOM 1505 C CA . ASN A 1 248 ? 12.73457 53.55886 76.32579 1.000 51.32960 248 ASN A CA 1
ATOM 1506 C C . ASN A 1 248 ? 12.19524 54.61757 75.37438 1.000 54.86455 248 ASN A C 1
ATOM 1507 O O . ASN A 1 248 ? 11.01050 54.59688 75.02224 1.000 59.14354 248 ASN A O 1
ATOM 1512 N N . GLU A 1 249 ? 13.04648 55.55130 74.94657 1.000 49.61880 249 GLU A N 1
ATOM 1513 C CA . GLU A 1 249 ? 12.61195 56.54768 73.97314 1.000 54.06484 249 GLU A CA 1
ATOM 1514 C C . GLU A 1 249 ? 12.34617 55.91514 72.61399 1.000 52.54041 249 GLU A C 1
ATOM 1515 O O . GLU A 1 249 ? 11.34854 56.23213 71.95971 1.000 56.34158 249 GLU A O 1
ATOM 1521 N N . VAL A 1 250 ? 13.23949 55.03484 72.16207 1.000 54.37785 250 VAL A N 1
ATOM 1522 C CA . VAL A 1 250 ? 13.05499 54.40442 70.85894 1.000 50.08996 250 VAL A CA 1
ATOM 1523 C C . VAL A 1 250 ? 11.78693 53.56682 70.84975 1.000 44.28961 250 VAL A C 1
ATOM 1524 O O . VAL A 1 250 ? 11.08088 53.50335 69.83474 1.000 47.23900 250 VAL A O 1
ATOM 1528 N N . GLU A 1 251 ? 11.46706 52.93658 71.98369 1.000 46.80897 251 GLU A N 1
ATOM 1529 C CA . GLU A 1 251 ? 10.29027 52.08297 72.08769 1.000 48.90756 251 GLU A CA 1
ATOM 1530 C C . GLU A 1 251 ? 9.00055 52.83652 71.77657 1.000 52.84048 251 GLU A C 1
ATOM 1531 O O . GLU A 1 251 ? 8.00950 52.22531 71.35566 1.000 52.76029 251 GLU A O 1
ATOM 1537 N N . LYS A 1 252 ? 8.97973 54.15294 71.98797 1.000 56.15970 252 LYS A N 1
ATOM 1538 C CA . LYS A 1 252 ? 7.78817 54.92108 71.64934 1.000 55.52158 252 LYS A CA 1
ATOM 1539 C C . LYS A 1 252 ? 7.59360 55.04762 70.14558 1.000 57.19331 252 LYS A C 1
ATOM 1540 O O . LYS A 1 252 ? 6.50224 55.43523 69.70834 1.000 56.56059 252 LYS A O 1
ATOM 1542 N N . ILE A 1 253 ? 8.61538 54.71150 69.35868 1.000 51.76872 253 ILE A N 1
ATOM 1543 C CA . ILE A 1 253 ? 8.58090 54.85417 67.91351 1.000 47.84171 253 ILE A CA 1
ATOM 1544 C C . ILE A 1 253 ? 8.51559 53.50292 67.21424 1.000 53.67945 253 ILE A C 1
ATOM 1545 O O . ILE A 1 253 ? 7.78150 53.34373 66.23732 1.000 49.42273 253 ILE A O 1
ATOM 1550 N N . ILE A 1 254 ? 9.25725 52.51927 67.70054 1.000 45.61049 254 ILE A N 1
ATOM 1551 C CA . ILE A 1 254 ? 9.38372 51.22343 67.03772 1.000 40.93041 254 ILE A CA 1
ATOM 1552 C C . ILE A 1 254 ? 9.68979 50.19043 68.11875 1.000 44.02600 254 ILE A C 1
ATOM 1553 O O . ILE A 1 254 ? 10.33518 50.53373 69.12047 1.000 48.46557 254 ILE A O 1
ATOM 1558 N N . PRO A 1 255 ? 9.23398 48.94030 67.99214 1.000 42.92592 255 PRO A N 1
ATOM 1559 C CA . PRO A 1 255 ? 9.60267 47.91844 68.98101 1.000 41.39304 255 PRO A CA 1
ATOM 1560 C C . PRO A 1 255 ? 11.11413 47.79384 69.12589 1.000 43.89623 255 PRO A C 1
ATOM 1561 O O . PRO A 1 255 ? 11.86837 47.95466 68.16387 1.000 38.57348 255 PRO A O 1
ATOM 1565 N N . VAL A 1 256 ? 11.55026 47.49812 70.34877 1.000 44.90017 256 VAL A N 1
ATOM 1566 C CA . VAL A 1 256 ? 12.96486 47.40760 70.68535 1.000 44.76692 256 VAL A CA 1
ATOM 1567 C C . VAL A 1 256 ? 13.24988 45.99973 71.18002 1.000 46.21502 256 VAL A C 1
ATOM 1568 O O . VAL A 1 256 ? 12.46830 45.43233 71.94915 1.000 46.90543 256 VAL A O 1
ATOM 1572 N N . PHE A 1 257 ? 14.36794 45.43635 70.73904 1.000 44.82194 257 PHE A N 1
ATOM 1573 C CA . PHE A 1 257 ? 14.76807 44.11893 71.21262 1.000 51.25126 257 PHE A CA 1
ATOM 1574 C C . PHE A 1 257 ? 15.18876 44.17780 72.67803 1.000 69.73728 257 PHE A C 1
ATOM 1575 O O . PHE A 1 257 ? 16.00992 45.01494 73.07003 1.000 53.11605 257 PHE A O 1
ATOM 1583 N N . ARG A 1 258 ? 14.62345 43.27993 73.48187 1.000 54.45941 258 ARG A N 1
ATOM 1584 C CA . ARG A 1 258 ? 14.98723 43.12684 74.89182 1.000 61.70482 258 ARG A CA 1
ATOM 1585 C C . ARG A 1 258 ? 15.01693 41.64832 75.27268 1.000 62.48338 258 ARG A C 1
ATOM 1586 O O . ARG A 1 258 ? 16.06158 40.99827 75.21308 1.000 70.79631 258 ARG A O 1
#

Organism: Methanothermobacter thermautotrophicus (strain ATCC 29096 / DSM 1053 / JCM 10044 / NBRC 100330 / Delta H) (NCBI:txid187420)

Nearest PDB structures (foldseek):
  7jma-assembly1_A  TM=1.005E+00  e=1.914E-46  Methanothermobacter thermautotrophicus
  7bi7-assembly2_B  TM=9.922E-01  e=1.590E-40  Methanothermobacter thermautotrophicus str. Delta H
  6y1x-assembly2_B  TM=9.872E-01  e=1.665E-29  Methanothrix thermoacetophila PT
  5vsm-assembly1_A  TM=7.803E-01  e=2.160E-08  Mus musculus
  5exi-assembly1_A  TM=7.053E-01  e=3.499E-06  Mycobacterium tuberculosis H37Rv

Foldseek 3Di:
DEAEAAPAEDAFFAWLLHDALVRVVVVVVVCVVPDPAAEYEYEDPHFLVNGPSNLVNLQVCVVVPVRHAYEYEGCQLCLVVCLVVCLVSRHAEYEHEDAALDLVLQLVTTAWGADPNDIGGGSRRSVSSNVRNLLSLLSNQVSNHAYEYEYEQFPPRCLVPVLVVLQSSVVSRHAEYEYHWGDQDDRRVVTDTDDPVSSVVSQVVSCVRHHYDD

CATH classification: 3.20.20.70

Secondary structure (DSSP, 8-state):
-EEE---B---SEEE-----HHHHHHHHHHHHTTS---EEEE--BS-GGG-HHHHHHHHHHHHH-TTSEEEEEE-STTHHHHHHHHHHTT--EEEEE---SSHHHHTTTEEEEEETTEEEEHHHHHHHHHHHHHHHHHHHHHTT-EEEEEEEE-TTTTTTTHHHHHHHHHHHT--EEEEEE----STTTTSPPPPHHHHHHHHHHHHTTS-B--